Protein AF-A0A9D9Q5Z0-F1 (afdb_monomer_lite)

Radius of gyration: 42.79 Å; chains: 1; bounding box: 91×35×116 Å

Sequence (220 aa):
MNIRHNIKYISLFISLFLMMSFVAPQTSSAVSESSIALSADSASVARKKLKEKEKEAAKKARKTERYEKKRAKKLEKEMKNREKKAEKARKEIAKYEAKMAALQPQRVYLFGGGINFLDSVAFVTDLQYLDSLYIEPDGELRESYAYSGQLKFYLESTYELHDETCAVYYEVKEKKAQKRFEKMKAKLRKRGYFIHPVLKESFQFTNASKKEEEGTFSGQ

pLDDT: mean 82.53, std 20.41, range [32.34, 98.38]

Secondary structure (DSSP, 8-state):
--GGGHHHHHHHHHHHHHTT------------HHHHHHHHHHHHHHHHHHHHHHHHHHHHHHHHHHHHHHHHHHHHHHHHHHHHHHHHHHHHHHHHHHHHHT---EEEEEEEEEE-TTSSEEEEE--EEEEEE-B-TTSPBTTHHHHHHHHHHHHHHHH---S-EEEEEEESSHHHHHHHHHHHHHHHHHTT-EEEEE-TTT-----GGGTTSS------

Foldseek 3Di:
DDPVVPVVVVVVVVVVVVVVPDDDDDDDDDDDPVVVVVVVVVVVVVVVVVVVVVVVVVVVVVVVVVVVVVVVVVVVVVVVVVVVVVVVVVVVVVVQVVQVVPWWKAKKWKKKWWDDPVDQAIEIEDTDIDTRWTQGPVRHTPPQVVQQVQVVVLCCVPVVDPDIDMGMDMDRDPVVSVVVSVVVVVVSVVVRHDYDYDYPVSDDGDDPVVPPPPPPDPDD

Structure (mmCIF, N/CA/C/O backbone):
data_AF-A0A9D9Q5Z0-F1
#
_entry.id   AF-A0A9D9Q5Z0-F1
#
loop_
_atom_site.group_PDB
_atom_site.id
_atom_site.type_symbol
_atom_site.label_atom_id
_atom_site.label_alt_id
_atom_site.label_comp_id
_atom_site.label_asym_id
_atom_site.label_entity_id
_atom_site.label_seq_id
_atom_site.pdbx_PDB_ins_code
_atom_site.Cartn_x
_atom_site.Cartn_y
_atom_site.Cartn_z
_atom_site.occupancy
_atom_site.B_iso_or_equiv
_atom_site.auth_seq_id
_atom_site.auth_comp_id
_atom_site.auth_asym_id
_atom_site.auth_atom_id
_atom_site.pdbx_PDB_model_num
ATOM 1 N N . MET A 1 1 ? 7.042 10.991 -43.965 1.00 42.22 1 MET A N 1
ATOM 2 C CA . MET A 1 1 ? 7.727 11.535 -45.163 1.00 42.22 1 MET A CA 1
ATOM 3 C C . MET A 1 1 ? 8.185 10.382 -46.045 1.00 42.22 1 MET A C 1
ATOM 5 O O . MET A 1 1 ? 8.766 9.429 -45.545 1.00 42.22 1 MET A O 1
ATOM 9 N N . ASN A 1 2 ? 7.799 10.429 -47.319 1.00 38.75 2 ASN A N 1
ATOM 10 C CA . ASN A 1 2 ? 7.685 9.301 -48.250 1.00 38.75 2 ASN A CA 1
ATOM 11 C C . ASN A 1 2 ? 9.037 8.796 -48.803 1.00 38.75 2 ASN A C 1
ATOM 13 O O . ASN A 1 2 ? 9.702 9.499 -49.557 1.00 38.75 2 ASN A O 1
ATOM 17 N N . ILE A 1 3 ? 9.385 7.532 -48.529 1.00 48.19 3 ILE A N 1
ATOM 18 C CA . ILE A 1 3 ? 10.597 6.837 -49.025 1.00 48.19 3 ILE A CA 1
ATOM 19 C C . ILE A 1 3 ? 10.559 6.616 -50.556 1.00 48.19 3 ILE A C 1
ATOM 21 O O . ILE A 1 3 ? 11.594 6.491 -51.206 1.00 48.19 3 ILE A O 1
ATOM 25 N N . ARG A 1 4 ? 9.369 6.660 -51.173 1.00 47.28 4 ARG A N 1
ATOM 26 C CA . ARG A 1 4 ? 9.172 6.437 -52.619 1.00 47.28 4 ARG A CA 1
ATOM 27 C C . ARG A 1 4 ? 9.706 7.554 -53.530 1.00 47.28 4 ARG A C 1
ATOM 29 O O . ARG A 1 4 ? 9.854 7.319 -54.725 1.00 47.28 4 ARG A O 1
ATOM 36 N N . HIS A 1 5 ? 10.012 8.742 -53.004 1.00 52.66 5 HIS A N 1
ATOM 37 C CA . HIS A 1 5 ? 10.508 9.859 -53.822 1.00 52.66 5 HIS A CA 1
ATOM 38 C C . HIS A 1 5 ? 12.018 9.784 -54.123 1.00 52.66 5 HIS A C 1
ATOM 40 O O . HIS A 1 5 ? 12.451 10.267 -55.164 1.00 52.66 5 HIS A O 1
ATOM 46 N N . ASN A 1 6 ? 12.819 9.121 -53.280 1.00 50.56 6 ASN A N 1
ATOM 47 C CA . ASN A 1 6 ? 14.283 9.117 -53.431 1.00 50.56 6 ASN A CA 1
ATOM 48 C C . ASN A 1 6 ? 14.808 8.150 -54.507 1.00 50.56 6 ASN A C 1
ATOM 50 O O . ASN A 1 6 ? 15.877 8.366 -55.068 1.00 50.56 6 ASN A O 1
ATOM 54 N N . ILE A 1 7 ? 14.049 7.104 -54.843 1.00 54.84 7 ILE A N 1
ATOM 55 C CA . ILE A 1 7 ? 14.488 6.087 -55.815 1.00 54.84 7 ILE A CA 1
ATOM 56 C C . ILE A 1 7 ? 14.381 6.614 -57.259 1.00 54.84 7 ILE A C 1
ATOM 58 O O . ILE A 1 7 ? 15.216 6.287 -58.101 1.00 54.84 7 ILE A O 1
ATOM 62 N N . LYS A 1 8 ? 13.420 7.507 -57.544 1.00 52.62 8 LYS A N 1
ATOM 63 C CA . LYS A 1 8 ? 13.265 8.115 -58.878 1.00 52.62 8 LYS A CA 1
ATOM 64 C C . LYS A 1 8 ? 14.408 9.079 -59.228 1.00 52.62 8 LYS A C 1
ATOM 66 O O . LYS A 1 8 ? 14.848 9.097 -60.372 1.00 52.62 8 LYS A O 1
ATOM 71 N N . TYR A 1 9 ? 14.938 9.816 -58.249 1.00 56.06 9 TYR A N 1
ATOM 72 C CA . TYR A 1 9 ? 16.040 10.761 -58.474 1.00 56.06 9 TYR A CA 1
ATOM 73 C C . TYR A 1 9 ? 17.375 10.070 -58.786 1.00 56.06 9 TYR A C 1
ATOM 75 O O . TYR A 1 9 ? 18.133 10.552 -59.623 1.00 56.06 9 TYR A O 1
ATOM 83 N N . ILE A 1 10 ? 17.643 8.908 -58.185 1.00 57.38 10 ILE A N 1
ATOM 84 C CA . ILE A 1 10 ? 18.884 8.153 -58.429 1.00 57.38 10 ILE A CA 1
ATOM 85 C C . ILE A 1 10 ? 18.866 7.494 -59.822 1.00 57.38 10 ILE A C 1
ATOM 87 O O . ILE A 1 10 ? 19.895 7.430 -60.491 1.00 57.38 10 ILE A O 1
ATOM 91 N N . SER A 1 11 ? 17.687 7.088 -60.309 1.00 53.09 11 SER A N 1
ATOM 92 C CA . SER A 1 11 ? 17.518 6.508 -61.650 1.00 53.09 11 SER A CA 1
ATOM 93 C C . SER A 1 11 ? 17.734 7.517 -62.786 1.00 53.09 11 SER A C 1
ATOM 95 O O . SER A 1 11 ? 18.282 7.149 -63.823 1.00 53.09 11 SER A O 1
ATOM 97 N N . LEU A 1 12 ? 17.327 8.781 -62.616 1.00 56.38 12 LEU A N 1
ATOM 98 C CA . LEU A 1 12 ? 17.518 9.818 -63.642 1.00 56.38 12 LEU A CA 1
ATOM 99 C C . LEU A 1 12 ? 18.987 10.247 -63.783 1.00 56.38 12 LEU A C 1
ATOM 101 O O . LEU A 1 12 ? 19.439 10.539 -64.888 1.00 56.38 12 LEU A O 1
ATOM 105 N N . PHE A 1 13 ? 19.755 10.224 -62.692 1.00 55.06 13 PHE A N 1
ATOM 106 C CA . PHE A 1 13 ? 21.163 10.628 -62.715 1.00 55.06 13 PHE A CA 1
ATOM 107 C C . PHE A 1 13 ? 22.076 9.630 -63.439 1.00 55.06 13 PHE A C 1
ATOM 109 O O . PHE A 1 13 ? 23.025 10.039 -64.103 1.00 55.06 13 PHE A O 1
ATOM 116 N N . ILE A 1 14 ? 21.769 8.332 -63.377 1.00 56.50 14 ILE A N 1
ATOM 117 C CA . ILE A 1 14 ? 22.539 7.304 -64.096 1.00 56.50 14 ILE A CA 1
ATOM 118 C C . ILE A 1 14 ? 22.233 7.350 -65.606 1.00 56.50 14 ILE A C 1
ATOM 120 O O . ILE A 1 14 ? 23.129 7.142 -66.422 1.00 56.50 14 ILE A O 1
ATOM 124 N N . SER A 1 15 ? 21.006 7.721 -65.993 1.00 53.47 15 SER A N 1
ATOM 125 C CA . SER A 1 15 ? 20.621 7.873 -67.404 1.00 53.47 15 SER A CA 1
ATOM 126 C C . SER A 1 15 ? 21.261 9.092 -68.078 1.00 53.47 15 SER A C 1
ATOM 128 O O . SER A 1 15 ? 21.585 9.027 -69.262 1.00 53.47 15 SER A O 1
ATOM 130 N N . LEU A 1 16 ? 21.457 10.200 -67.353 1.00 49.72 16 LEU A N 1
ATOM 131 C CA . LEU A 1 16 ? 22.059 11.412 -67.922 1.00 49.72 16 LEU A CA 1
ATOM 132 C C . LEU A 1 16 ? 23.576 11.265 -68.124 1.00 49.72 16 LEU A C 1
ATOM 134 O O . LEU A 1 16 ? 24.143 11.855 -69.040 1.00 49.72 16 LEU A O 1
ATOM 138 N N . PHE A 1 17 ? 24.228 10.426 -67.315 1.00 49.75 17 PHE A N 1
ATOM 139 C CA . PHE A 1 17 ? 25.659 10.152 -67.437 1.00 49.75 17 PHE A CA 1
ATOM 140 C C . PHE A 1 17 ? 25.994 9.241 -68.633 1.00 49.75 17 PHE A C 1
ATOM 142 O O . PHE A 1 17 ? 27.088 9.336 -69.181 1.00 49.75 17 PHE A O 1
ATOM 149 N N . LEU A 1 18 ? 25.046 8.414 -69.097 1.00 51.19 18 LEU A N 1
ATOM 150 C CA . LEU A 1 18 ? 25.251 7.550 -70.268 1.00 51.19 18 LEU A CA 1
ATOM 151 C C . LEU A 1 18 ? 25.045 8.261 -71.620 1.00 51.19 18 LEU A C 1
ATOM 153 O O . LEU A 1 18 ? 25.583 7.810 -72.625 1.00 51.19 18 LEU A O 1
ATOM 157 N N . MET A 1 19 ? 24.312 9.379 -71.661 1.00 50.97 19 MET A N 1
ATOM 158 C CA . MET A 1 19 ? 24.044 10.125 -72.906 1.00 50.97 19 MET A CA 1
ATOM 159 C C . MET A 1 19 ? 25.152 11.122 -73.294 1.00 50.97 19 MET A C 1
ATOM 161 O O . MET A 1 19 ? 25.103 11.712 -74.367 1.00 50.97 19 MET A O 1
ATOM 165 N N . MET A 1 20 ? 26.175 11.303 -72.454 1.00 50.41 20 MET A N 1
ATOM 166 C CA . MET A 1 20 ? 27.282 12.249 -72.683 1.00 50.41 20 MET A CA 1
ATOM 167 C C . MET A 1 20 ? 28.548 11.589 -73.261 1.00 50.41 20 MET A C 1
ATOM 169 O O . MET A 1 20 ? 29.625 12.175 -73.235 1.00 50.41 20 MET A O 1
ATOM 173 N N . SER A 1 21 ? 28.455 10.361 -73.782 1.00 47.62 21 SER A N 1
ATOM 174 C CA . SER A 1 21 ? 29.598 9.624 -74.347 1.00 47.62 21 SER A CA 1
ATOM 175 C C . SER A 1 21 ? 29.304 9.085 -75.745 1.00 47.62 21 SER A C 1
ATOM 177 O O . SER A 1 21 ? 29.326 7.879 -75.955 1.00 47.62 21 SER A O 1
ATOM 179 N N . PHE A 1 22 ? 29.041 9.962 -76.716 1.00 44.81 22 PHE A N 1
ATOM 180 C CA . PHE A 1 22 ? 29.230 9.613 -78.129 1.00 44.81 22 PHE A CA 1
ATOM 181 C C . PHE A 1 22 ? 29.406 10.868 -78.994 1.00 44.81 22 PHE A C 1
ATOM 183 O O . PHE A 1 22 ? 28.488 11.325 -79.663 1.00 44.81 22 PHE A O 1
ATOM 190 N N . VAL A 1 23 ? 30.608 11.442 -78.974 1.00 45.31 23 VAL A N 1
ATOM 191 C CA . VAL A 1 23 ? 31.084 12.310 -80.057 1.00 45.31 23 VAL A CA 1
ATOM 192 C C . VAL A 1 23 ? 32.494 11.844 -80.396 1.00 45.31 23 VAL A C 1
ATOM 194 O O . VAL A 1 23 ? 33.431 12.040 -79.625 1.00 45.31 23 VAL A O 1
ATOM 197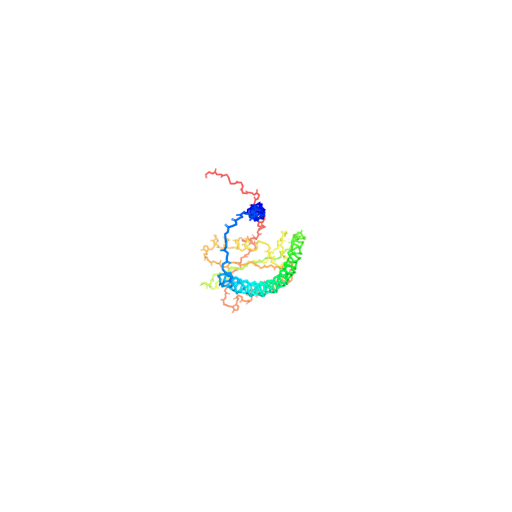 N N . ALA A 1 24 ? 32.611 11.159 -81.530 1.00 42.72 24 ALA A N 1
ATOM 198 C CA . ALA A 1 24 ? 33.870 10.818 -82.179 1.00 42.72 24 ALA A CA 1
ATOM 199 C C . ALA A 1 24 ? 34.089 11.764 -83.386 1.00 42.72 24 ALA A C 1
ATOM 201 O O . ALA A 1 24 ? 33.141 12.413 -83.831 1.00 42.72 24 ALA A O 1
ATOM 202 N N . PRO A 1 25 ? 35.334 11.898 -83.870 1.00 51.91 25 PRO A N 1
ATOM 203 C CA . PRO A 1 25 ? 35.924 13.177 -84.264 1.00 51.91 25 PRO A CA 1
ATOM 204 C C . PRO A 1 25 ? 35.905 13.422 -85.777 1.00 51.91 25 PRO A C 1
ATOM 206 O O . PRO A 1 25 ? 35.858 12.472 -86.553 1.00 51.91 25 PRO A O 1
ATOM 209 N N . GLN A 1 26 ? 36.058 14.686 -86.195 1.00 34.16 26 GLN A N 1
ATOM 210 C CA . GLN A 1 26 ? 36.467 15.017 -87.562 1.00 34.16 26 GLN A CA 1
ATOM 211 C C . GLN A 1 26 ? 37.559 16.100 -87.606 1.00 34.16 26 GLN A C 1
ATOM 213 O O . GLN A 1 26 ? 37.383 17.220 -87.139 1.00 34.16 26 GLN A O 1
ATOM 218 N N . THR A 1 27 ? 38.672 15.668 -88.205 1.00 39.12 27 THR A N 1
ATOM 219 C CA . THR A 1 27 ? 39.600 16.355 -89.120 1.00 39.12 27 THR A CA 1
ATOM 220 C C . THR A 1 27 ? 40.388 17.605 -88.703 1.00 39.12 27 THR A C 1
ATOM 222 O O . THR A 1 27 ? 39.853 18.696 -88.568 1.00 39.12 27 THR A O 1
ATOM 225 N N . SER A 1 28 ? 41.713 17.417 -88.792 1.00 41.88 28 SER A N 1
ATOM 226 C CA . SER A 1 28 ? 42.675 18.256 -89.527 1.00 41.88 28 SER A CA 1
ATOM 227 C C . SER A 1 28 ? 42.999 19.657 -88.997 1.00 41.88 28 SER A C 1
ATOM 229 O O . SER A 1 28 ? 42.359 20.629 -89.377 1.00 41.88 28 SER A O 1
ATOM 231 N N . SER A 1 29 ? 44.152 19.774 -88.332 1.00 38.38 29 SER A N 1
ATOM 232 C CA . SER A 1 29 ? 45.266 20.597 -88.839 1.00 38.38 29 SER A CA 1
ATOM 233 C C . SER A 1 29 ? 46.523 20.394 -87.989 1.00 38.38 29 SER A C 1
ATOM 235 O O . SER A 1 29 ? 46.443 20.370 -86.764 1.00 38.38 29 SER A O 1
ATOM 237 N N . ALA A 1 30 ? 47.652 20.237 -88.684 1.00 47.03 30 ALA A N 1
ATOM 238 C CA . ALA A 1 30 ? 49.047 20.240 -88.242 1.00 47.03 30 ALA A CA 1
ATOM 239 C C . ALA A 1 30 ? 49.309 20.575 -86.763 1.00 47.03 30 ALA A C 1
ATOM 241 O O . ALA A 1 30 ? 49.170 21.718 -86.329 1.00 47.03 30 ALA A O 1
ATOM 242 N N . VAL A 1 31 ? 49.785 19.575 -86.018 1.00 39.09 31 VAL A N 1
ATOM 243 C CA . VAL A 1 31 ? 50.302 19.768 -84.668 1.00 39.09 31 VAL A CA 1
ATOM 244 C C . VAL A 1 31 ? 51.823 19.745 -84.715 1.00 39.09 31 VAL A C 1
ATOM 246 O O . VAL A 1 31 ? 52.421 18.733 -85.070 1.00 39.09 31 VAL A O 1
ATOM 249 N N . SER A 1 32 ? 52.441 20.865 -84.343 1.00 51.69 32 SER A N 1
ATOM 250 C CA . SER A 1 32 ? 53.830 20.881 -83.899 1.00 51.69 32 SER A CA 1
ATOM 251 C C . SER A 1 32 ? 53.927 20.126 -82.568 1.00 51.69 32 SER A C 1
ATOM 253 O O . SER A 1 32 ? 53.185 20.379 -81.615 1.00 51.69 32 SER A O 1
ATOM 255 N N . GLU A 1 33 ? 54.840 19.162 -82.506 1.00 47.03 33 GLU A N 1
ATOM 256 C CA . GLU A 1 33 ? 54.950 18.154 -81.441 1.00 47.03 33 GLU A CA 1
ATOM 257 C C . GLU A 1 33 ? 55.226 18.726 -80.030 1.00 47.03 33 GLU A C 1
ATOM 259 O O . GLU A 1 33 ? 55.113 18.007 -79.039 1.00 47.03 33 GLU A O 1
ATOM 264 N N . SER A 1 34 ? 55.507 20.027 -79.888 1.00 51.44 34 SER A N 1
ATOM 265 C CA . SER A 1 34 ? 55.823 20.663 -78.600 1.00 51.44 34 SER A CA 1
ATOM 266 C C . SER A 1 34 ? 54.609 21.106 -77.766 1.00 51.44 34 SER A C 1
ATOM 268 O O . SER A 1 34 ? 54.750 21.298 -76.560 1.00 51.44 34 SER A O 1
ATOM 270 N N . SER A 1 35 ? 53.405 21.240 -78.345 1.00 45.22 35 SER A N 1
ATOM 271 C CA . SER A 1 35 ? 52.207 21.704 -77.604 1.00 45.22 35 SER A CA 1
ATOM 272 C C . SER A 1 35 ? 51.303 20.579 -77.069 1.00 45.22 35 SER A C 1
ATOM 274 O O . SER A 1 35 ? 50.584 20.777 -76.088 1.00 45.22 35 SER A O 1
ATOM 276 N N . ILE A 1 36 ? 51.372 19.365 -77.630 1.00 47.69 36 ILE A N 1
ATOM 277 C CA . ILE A 1 36 ? 50.641 18.194 -77.098 1.00 47.69 36 ILE A CA 1
ATOM 278 C C . ILE A 1 36 ? 51.285 17.693 -75.798 1.00 47.69 36 ILE A C 1
ATOM 280 O O . ILE A 1 36 ? 50.570 17.319 -74.866 1.00 47.69 36 ILE A O 1
ATOM 284 N N . ALA A 1 37 ? 52.616 17.756 -75.695 1.00 44.00 37 ALA A N 1
ATOM 285 C CA . ALA A 1 37 ? 53.354 17.298 -74.518 1.00 44.00 37 ALA A CA 1
ATOM 286 C C . ALA A 1 37 ? 52.949 18.049 -73.228 1.00 44.00 37 ALA A C 1
ATOM 288 O O . ALA A 1 37 ? 52.727 17.424 -72.193 1.00 44.00 37 ALA A O 1
ATOM 289 N N . LEU A 1 38 ? 52.715 19.368 -73.300 1.00 43.12 38 LEU A N 1
ATOM 290 C CA . LEU A 1 38 ? 52.348 20.193 -72.135 1.00 43.12 38 LEU A CA 1
ATOM 291 C C . LEU A 1 38 ? 50.923 19.919 -71.590 1.00 43.12 38 LEU A C 1
ATOM 293 O O . LEU A 1 38 ? 50.649 20.089 -70.396 1.00 43.12 38 LEU A O 1
ATOM 297 N N . SER A 1 39 ? 49.992 19.486 -72.450 1.00 51.66 39 SER A N 1
ATOM 298 C CA . SER A 1 39 ? 48.596 19.189 -72.070 1.00 51.66 39 SER A CA 1
ATOM 299 C C . SER A 1 39 ? 48.403 17.751 -71.569 1.00 51.66 39 SER A C 1
ATOM 301 O O . SER A 1 39 ? 47.594 17.501 -70.671 1.00 51.66 39 SER A O 1
ATOM 303 N N . ALA A 1 40 ? 49.195 16.806 -72.080 1.00 55.53 40 ALA A N 1
ATOM 304 C CA . ALA A 1 40 ? 49.216 15.429 -71.599 1.00 55.53 40 ALA A CA 1
ATOM 305 C C . ALA A 1 40 ? 49.803 15.329 -70.178 1.00 55.53 40 ALA A C 1
ATOM 307 O O . ALA A 1 40 ? 49.255 14.613 -69.332 1.00 55.53 40 ALA A O 1
ATOM 308 N N . ASP A 1 41 ? 50.849 16.107 -69.877 1.00 57.41 41 ASP A N 1
ATOM 309 C CA . ASP A 1 41 ? 51.473 16.142 -68.551 1.00 57.41 41 ASP A CA 1
ATOM 310 C C . ASP A 1 41 ? 50.551 16.741 -67.481 1.00 57.41 41 ASP A C 1
ATOM 312 O O . ASP A 1 41 ? 50.391 16.165 -66.400 1.00 57.41 41 ASP A O 1
ATOM 316 N N . SER A 1 42 ? 49.851 17.836 -67.791 1.00 62.75 42 SER A N 1
ATOM 317 C CA . SER A 1 42 ? 48.876 18.448 -66.876 1.00 62.75 42 SER A CA 1
ATOM 318 C C . SER A 1 42 ? 47.641 17.560 -66.646 1.00 62.75 42 SER A C 1
ATOM 320 O O . SER A 1 42 ? 47.169 17.437 -65.508 1.00 62.75 42 SER A O 1
ATOM 322 N N . ALA A 1 43 ? 47.167 16.850 -67.676 1.00 68.81 43 ALA A N 1
ATOM 323 C CA . ALA A 1 43 ? 46.100 15.857 -67.553 1.00 68.81 43 ALA A CA 1
ATOM 324 C C . ALA A 1 43 ? 46.525 14.622 -66.731 1.00 68.81 43 ALA A C 1
ATOM 326 O O . ALA A 1 43 ? 45.720 14.084 -65.960 1.00 68.81 43 ALA A O 1
ATOM 327 N N . SER A 1 44 ? 47.784 14.180 -66.836 1.00 70.88 44 SER A N 1
ATOM 328 C CA . SER A 1 44 ? 48.317 13.071 -66.028 1.00 70.88 44 SER A CA 1
ATOM 329 C C . SER A 1 44 ? 48.366 13.433 -64.536 1.00 70.88 44 SER A C 1
ATOM 331 O O . SER A 1 44 ? 47.925 12.655 -63.681 1.00 70.88 44 SER A O 1
ATOM 333 N N . VAL A 1 45 ? 48.795 14.661 -64.224 1.00 73.75 45 VAL A N 1
ATOM 334 C CA . VAL A 1 45 ? 48.844 15.205 -62.862 1.00 73.75 45 VAL A CA 1
ATOM 335 C C . VAL A 1 45 ? 47.435 15.354 -62.284 1.00 73.75 45 VAL A C 1
ATOM 337 O O . VAL A 1 45 ? 47.203 14.987 -61.128 1.00 73.75 45 VAL A O 1
ATOM 340 N N . ALA A 1 46 ? 46.464 15.819 -63.076 1.00 76.62 46 ALA A N 1
ATOM 341 C CA . ALA A 1 46 ? 45.065 15.916 -62.660 1.00 76.62 46 ALA A CA 1
ATOM 342 C C . ALA A 1 46 ? 44.450 14.537 -62.349 1.00 76.62 46 ALA A C 1
ATOM 344 O O . ALA A 1 46 ? 43.823 14.361 -61.301 1.00 76.62 46 ALA A O 1
ATOM 345 N N . ARG A 1 47 ? 44.700 13.526 -63.195 1.00 80.38 47 ARG A N 1
ATOM 346 C CA . ARG A 1 47 ? 44.259 12.136 -62.965 1.00 80.38 47 ARG A CA 1
ATOM 347 C C . ARG A 1 47 ? 44.892 11.529 -61.711 1.00 80.38 47 ARG A C 1
ATOM 349 O O . ARG A 1 47 ? 44.216 10.813 -60.973 1.00 80.38 47 ARG A O 1
ATOM 356 N N . LYS A 1 48 ? 46.167 11.822 -61.433 1.00 83.31 48 LYS A N 1
ATOM 357 C CA . LYS A 1 48 ? 46.857 11.365 -60.215 1.00 83.31 48 LYS A CA 1
ATOM 358 C C . LYS A 1 48 ? 46.245 11.985 -58.952 1.00 83.31 48 LYS A C 1
ATOM 360 O O . LYS A 1 48 ? 45.918 11.251 -58.021 1.00 83.31 48 LYS A O 1
ATOM 365 N N . LYS A 1 49 ? 45.998 13.300 -58.961 1.00 84.44 49 LYS A N 1
ATOM 366 C CA . LYS A 1 49 ? 45.330 14.022 -57.861 1.00 84.44 49 LYS A CA 1
ATOM 367 C C . LYS A 1 49 ? 43.895 13.536 -57.625 1.00 84.44 49 LYS A C 1
ATOM 369 O O . LYS A 1 49 ? 43.470 13.435 -56.476 1.00 84.44 49 LYS A O 1
ATOM 374 N N . LEU A 1 50 ? 43.153 13.205 -58.685 1.00 82.62 50 LEU A N 1
ATOM 375 C CA . LEU A 1 50 ? 41.806 12.636 -58.571 1.00 82.62 50 LEU A CA 1
ATOM 376 C C . LEU A 1 50 ? 41.838 11.256 -57.900 1.00 82.62 50 LEU A C 1
ATOM 378 O O . LEU A 1 50 ? 41.128 11.040 -56.923 1.00 82.62 50 LEU A O 1
ATOM 382 N N . LYS A 1 51 ? 42.741 10.368 -58.337 1.00 85.88 51 LYS A N 1
ATOM 383 C CA . LYS A 1 51 ? 42.935 9.045 -57.717 1.00 85.88 51 LYS A CA 1
ATOM 384 C C . LYS A 1 51 ? 43.346 9.137 -56.244 1.00 85.88 51 LYS A C 1
ATOM 386 O O . LYS A 1 51 ? 42.965 8.285 -55.444 1.00 85.88 51 LYS A O 1
ATOM 391 N N . GLU A 1 52 ? 44.134 10.139 -55.860 1.00 89.12 52 GLU A N 1
ATOM 392 C CA . GLU A 1 52 ? 44.486 10.383 -54.454 1.00 89.12 52 GLU A CA 1
ATOM 393 C C . GLU A 1 52 ? 43.284 10.858 -53.629 1.00 89.12 52 GLU A C 1
ATOM 395 O O . GLU A 1 52 ? 43.036 10.302 -52.556 1.00 89.12 52 GLU A O 1
ATOM 400 N N . LYS A 1 53 ? 42.484 11.796 -54.153 1.00 89.50 53 LYS A N 1
ATOM 401 C CA . LYS A 1 53 ? 41.233 12.245 -53.518 1.00 89.50 53 LYS A CA 1
ATOM 402 C C . LYS A 1 53 ? 40.217 11.113 -53.367 1.00 89.50 53 LYS A C 1
ATOM 404 O O . LYS A 1 53 ? 39.608 10.986 -52.310 1.00 89.50 53 LYS A O 1
ATOM 409 N N . GLU A 1 54 ? 40.066 10.257 -54.375 1.00 90.94 54 GLU A N 1
ATOM 410 C CA . GLU A 1 54 ? 39.202 9.071 -54.318 1.00 90.94 54 GLU A CA 1
ATOM 411 C C . GLU A 1 54 ? 39.678 8.072 -53.257 1.00 90.94 54 GLU A C 1
ATOM 413 O O . GLU A 1 54 ? 38.876 7.569 -52.469 1.00 90.94 54 GLU A O 1
ATOM 418 N N . LYS A 1 55 ? 40.992 7.822 -53.166 1.00 91.12 55 LYS A N 1
ATOM 419 C CA . LYS A 1 55 ? 41.573 6.982 -52.105 1.00 91.12 55 LYS A CA 1
ATOM 420 C C . LYS A 1 55 ? 41.343 7.578 -50.717 1.00 91.12 55 LYS A C 1
ATOM 422 O O . LYS A 1 55 ? 41.077 6.835 -49.771 1.00 91.12 55 LYS A O 1
ATOM 427 N N . GLU A 1 56 ? 41.447 8.895 -50.569 1.00 91.69 56 GLU A N 1
ATOM 428 C CA . GLU A 1 56 ? 41.181 9.583 -49.305 1.00 91.69 56 GLU A CA 1
ATOM 429 C C . GLU A 1 56 ? 39.691 9.536 -48.931 1.00 91.69 56 GLU A C 1
ATOM 431 O O . GLU A 1 56 ? 39.349 9.211 -47.790 1.00 91.69 56 GLU A O 1
ATOM 436 N N . ALA A 1 57 ? 38.800 9.767 -49.898 1.00 90.69 57 ALA A N 1
ATOM 437 C CA . ALA A 1 57 ? 37.356 9.638 -49.737 1.00 90.69 57 ALA A CA 1
ATOM 438 C C . ALA A 1 57 ? 36.961 8.203 -49.351 1.00 90.69 57 ALA A C 1
ATOM 440 O O . ALA A 1 57 ? 36.206 8.009 -48.399 1.00 90.69 57 ALA A O 1
ATOM 441 N N . ALA A 1 58 ? 37.548 7.189 -49.993 1.00 91.81 58 ALA A N 1
ATOM 442 C CA . ALA A 1 58 ? 37.329 5.784 -49.658 1.00 91.81 58 ALA A CA 1
ATOM 443 C C . ALA A 1 58 ? 37.817 5.435 -48.239 1.00 91.81 58 ALA A C 1
ATOM 445 O O . ALA A 1 58 ? 37.146 4.699 -47.511 1.00 91.81 58 ALA A O 1
ATOM 446 N N . LYS A 1 59 ? 38.959 5.982 -47.796 1.00 91.88 59 LYS A N 1
ATOM 447 C CA . LYS A 1 59 ? 39.444 5.817 -46.411 1.00 91.88 59 LYS A CA 1
ATOM 448 C C . LYS A 1 59 ? 38.496 6.462 -45.397 1.00 91.88 59 LYS A C 1
ATOM 450 O O . LYS A 1 59 ? 38.205 5.849 -44.368 1.00 91.88 59 LYS A O 1
ATOM 455 N N . LYS A 1 60 ? 38.002 7.672 -45.686 1.00 92.62 60 LYS A N 1
ATOM 456 C CA . LYS A 1 60 ? 37.013 8.377 -44.855 1.00 92.62 60 LYS A CA 1
ATOM 457 C C . LYS A 1 60 ? 35.706 7.583 -44.770 1.00 92.62 60 LYS A C 1
ATOM 459 O O . LYS A 1 60 ? 35.270 7.294 -43.661 1.00 92.62 60 LYS A O 1
ATOM 464 N N . ALA A 1 61 ? 35.168 7.119 -45.899 1.00 90.62 61 ALA A N 1
ATOM 465 C CA . ALA A 1 61 ? 33.961 6.292 -45.955 1.00 90.62 61 ALA A CA 1
ATOM 466 C C . ALA A 1 61 ? 34.090 5.004 -45.120 1.00 90.62 61 ALA A C 1
ATOM 468 O O . ALA A 1 61 ? 33.243 4.733 -44.271 1.00 90.62 61 ALA A O 1
ATOM 469 N N . ARG A 1 62 ? 35.205 4.267 -45.254 1.00 91.38 62 ARG A N 1
ATOM 470 C CA . ARG A 1 62 ? 35.484 3.063 -44.443 1.00 91.38 62 ARG A CA 1
ATOM 471 C C . ARG A 1 62 ? 35.535 3.354 -42.940 1.00 91.38 62 ARG A C 1
ATOM 473 O O . ARG A 1 62 ? 35.115 2.531 -42.125 1.00 91.38 62 ARG A O 1
ATOM 480 N N . LYS A 1 63 ? 36.071 4.514 -42.543 1.00 93.00 63 LYS A N 1
ATOM 481 C CA . LYS A 1 63 ? 36.115 4.933 -41.134 1.00 93.00 63 LYS A CA 1
ATOM 482 C C . LYS A 1 63 ? 34.709 5.232 -40.604 1.00 93.00 63 LYS A C 1
ATOM 484 O O . LYS A 1 63 ? 34.397 4.809 -39.489 1.00 93.00 63 LYS A O 1
ATOM 489 N N . THR A 1 64 ? 33.879 5.908 -41.396 1.00 93.12 64 THR A N 1
ATOM 490 C CA . THR A 1 64 ? 32.486 6.228 -41.054 1.00 93.12 64 THR A CA 1
ATOM 491 C C . THR A 1 64 ? 31.641 4.963 -40.917 1.00 93.12 64 THR A C 1
ATOM 493 O O . THR A 1 64 ? 31.035 4.756 -39.870 1.00 93.12 64 THR A O 1
ATOM 496 N N . GLU A 1 65 ? 31.709 4.043 -41.881 1.00 94.69 65 GLU A N 1
ATOM 497 C CA . GLU A 1 65 ? 30.991 2.761 -41.835 1.00 94.69 65 GLU A CA 1
ATOM 498 C C . GLU A 1 65 ? 31.370 1.942 -40.586 1.00 94.69 65 GLU A C 1
ATOM 500 O O . GLU A 1 65 ? 30.521 1.386 -39.883 1.00 94.69 65 GLU A O 1
ATOM 505 N N . ARG A 1 66 ? 32.663 1.919 -40.226 1.00 93.81 66 AR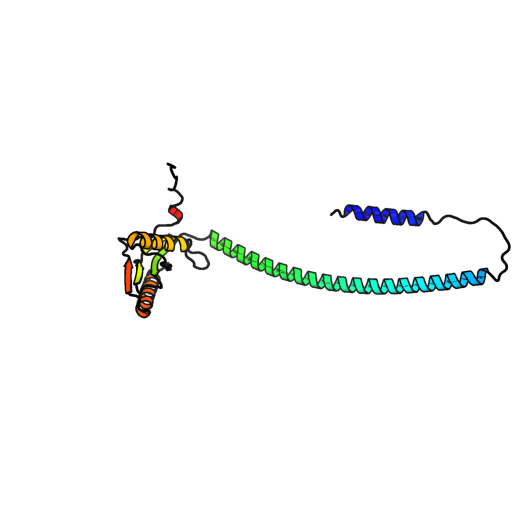G A N 1
ATOM 506 C CA . ARG A 1 66 ? 33.135 1.258 -38.999 1.00 93.81 66 ARG A CA 1
ATOM 507 C C . ARG A 1 66 ? 32.563 1.906 -37.735 1.00 93.81 66 ARG A C 1
ATOM 509 O O . ARG A 1 66 ? 32.266 1.188 -36.776 1.00 93.81 66 ARG A O 1
ATOM 516 N N . TYR A 1 67 ? 32.451 3.234 -37.701 1.00 92.44 67 TYR A N 1
ATOM 517 C CA . TYR A 1 67 ? 31.857 3.967 -36.580 1.00 92.44 67 TYR A CA 1
ATOM 518 C C . TYR A 1 67 ? 30.361 3.664 -36.455 1.00 92.44 67 TYR A C 1
ATOM 520 O O . TYR A 1 67 ? 29.893 3.307 -35.372 1.00 92.44 67 TYR A O 1
ATOM 528 N N . GLU A 1 68 ? 29.631 3.705 -37.565 1.00 95.69 68 GLU A N 1
ATOM 529 C CA . GLU A 1 68 ? 28.202 3.399 -37.612 1.00 95.69 68 GLU A CA 1
ATOM 530 C C . GLU A 1 68 ? 27.918 1.956 -37.200 1.00 95.69 68 GLU A C 1
ATOM 532 O O . GLU A 1 68 ? 27.065 1.720 -36.347 1.00 95.69 68 GLU A O 1
ATOM 537 N N . LYS A 1 69 ? 28.712 0.989 -37.672 1.00 96.75 69 LYS A N 1
ATOM 538 C CA . LYS A 1 69 ? 28.589 -0.418 -37.264 1.00 96.75 69 LYS A CA 1
ATOM 539 C C . LYS A 1 69 ? 28.818 -0.614 -35.764 1.00 96.75 69 LYS A C 1
ATOM 541 O O . LYS A 1 69 ? 28.134 -1.420 -35.133 1.00 96.75 69 LYS A O 1
ATOM 546 N N . LYS A 1 70 ? 29.765 0.115 -35.159 1.00 95.81 70 LYS A N 1
ATOM 547 C CA . LYS A 1 70 ? 29.973 0.098 -33.697 1.00 95.81 70 L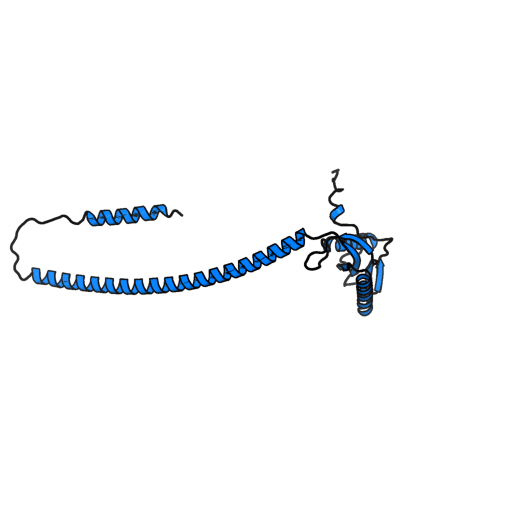YS A CA 1
ATOM 548 C C . LYS A 1 70 ? 28.783 0.710 -32.957 1.00 95.81 70 LYS A C 1
ATOM 550 O O . LYS A 1 70 ? 28.335 0.134 -31.966 1.00 95.81 70 LYS A O 1
ATOM 555 N N . ARG A 1 71 ? 28.265 1.843 -33.440 1.00 96.81 71 ARG A N 1
ATOM 556 C CA . ARG A 1 71 ? 27.097 2.523 -32.866 1.00 96.81 71 ARG A CA 1
ATOM 557 C C . ARG A 1 71 ? 25.847 1.644 -32.943 1.00 96.81 71 ARG A C 1
ATOM 559 O O . ARG A 1 71 ? 25.174 1.491 -31.930 1.00 96.81 71 ARG A O 1
ATOM 566 N N . ALA A 1 72 ? 25.599 1.001 -34.082 1.00 96.44 72 ALA A N 1
ATOM 567 C CA . ALA A 1 72 ? 24.489 0.072 -34.283 1.00 96.44 72 ALA A CA 1
ATOM 568 C C . ALA A 1 72 ? 24.567 -1.124 -33.322 1.00 96.44 72 ALA A C 1
ATOM 570 O O . ALA A 1 72 ? 23.595 -1.419 -32.638 1.00 96.44 72 ALA A O 1
ATOM 571 N N . LYS A 1 73 ? 25.747 -1.745 -33.169 1.00 97.00 73 LYS A N 1
ATOM 572 C CA . LYS A 1 73 ? 25.951 -2.834 -32.194 1.00 97.00 73 LYS A CA 1
ATOM 573 C C . LYS A 1 73 ? 25.706 -2.397 -30.749 1.00 97.00 73 LYS A C 1
ATOM 575 O O . LYS A 1 73 ? 25.214 -3.185 -29.946 1.00 97.00 73 LYS A O 1
ATOM 580 N N . LYS A 1 74 ? 26.094 -1.169 -30.391 1.00 96.94 74 LYS A N 1
ATOM 581 C CA . LYS A 1 74 ? 25.833 -0.618 -29.055 1.00 96.94 74 LYS A CA 1
ATOM 582 C C . LYS A 1 74 ? 24.331 -0.421 -28.846 1.00 96.94 74 LYS A C 1
ATOM 584 O O . LYS A 1 74 ? 23.801 -0.894 -27.847 1.00 96.94 74 LYS A O 1
ATOM 589 N N . LEU A 1 75 ? 23.662 0.194 -29.818 1.00 97.44 75 LEU A N 1
ATOM 590 C CA . LEU A 1 75 ? 22.224 0.436 -29.779 1.00 97.44 75 LEU A CA 1
ATOM 591 C C . LEU A 1 75 ? 21.428 -0.874 -29.707 1.00 97.44 75 LEU A C 1
ATOM 593 O O . LEU A 1 75 ? 20.515 -0.984 -28.903 1.00 97.44 75 LEU A O 1
ATOM 597 N N . GLU A 1 76 ? 21.809 -1.897 -30.473 1.00 96.75 76 GLU A N 1
ATOM 598 C CA . GLU A 1 76 ? 21.170 -3.217 -30.431 1.00 96.75 76 GLU A CA 1
ATOM 599 C C . GLU A 1 76 ? 21.264 -3.850 -29.034 1.00 96.75 76 GLU A C 1
ATOM 601 O O . GLU A 1 76 ? 20.281 -4.377 -28.514 1.00 96.75 76 GLU A O 1
ATOM 606 N N . LYS A 1 77 ? 22.432 -3.764 -28.386 1.00 97.50 77 LYS A N 1
ATOM 607 C CA . LYS A 1 77 ? 22.606 -4.244 -27.007 1.00 97.50 77 LYS A CA 1
ATOM 608 C C . LYS A 1 77 ? 21.739 -3.464 -26.020 1.00 97.50 77 LYS A C 1
ATOM 610 O O . LYS A 1 77 ? 21.133 -4.064 -25.136 1.00 97.50 77 LYS A O 1
ATOM 615 N N . GLU A 1 78 ? 21.670 -2.143 -26.167 1.00 97.62 78 GLU A N 1
ATOM 616 C CA . GLU A 1 78 ? 20.822 -1.290 -25.330 1.00 97.62 78 GLU A CA 1
ATOM 617 C C . GLU A 1 78 ? 19.337 -1.625 -25.506 1.00 97.62 78 GLU A C 1
ATOM 619 O O . GLU A 1 78 ? 18.627 -1.764 -24.510 1.00 97.62 78 GLU A O 1
ATOM 624 N N . MET A 1 79 ? 18.882 -1.829 -26.744 1.00 97.38 79 MET A N 1
ATOM 625 C CA . MET A 1 79 ? 17.508 -2.228 -27.047 1.00 97.38 79 MET A CA 1
ATOM 626 C C . MET A 1 79 ? 17.180 -3.600 -26.464 1.00 97.38 79 MET A C 1
ATOM 628 O O . MET A 1 79 ? 16.207 -3.707 -25.727 1.00 97.38 79 MET A O 1
ATOM 632 N N . LYS A 1 80 ? 18.041 -4.609 -26.650 1.00 97.75 80 LYS A N 1
ATOM 633 C CA . LYS A 1 80 ? 17.856 -5.938 -26.036 1.00 97.75 80 LYS A CA 1
ATOM 634 C C . LYS A 1 80 ? 17.772 -5.868 -24.511 1.00 97.75 80 LYS A C 1
ATOM 636 O O . LYS A 1 80 ? 16.981 -6.577 -23.894 1.00 97.75 80 LYS A O 1
ATOM 641 N N . ASN A 1 81 ? 18.571 -5.011 -23.876 1.00 98.00 81 ASN A N 1
ATOM 642 C CA . ASN A 1 81 ? 18.506 -4.821 -22.426 1.00 98.00 81 ASN A CA 1
ATOM 643 C C . ASN A 1 81 ? 17.201 -4.134 -21.994 1.00 98.00 81 ASN A C 1
ATOM 645 O O . ASN A 1 81 ? 16.609 -4.522 -20.985 1.00 98.00 81 ASN A O 1
ATOM 649 N N . ARG A 1 82 ? 16.733 -3.137 -22.755 1.00 97.69 82 ARG A N 1
ATOM 650 C CA . ARG A 1 82 ? 15.444 -2.470 -22.518 1.00 97.69 82 ARG A CA 1
ATOM 651 C C . ARG A 1 82 ? 14.272 -3.423 -22.709 1.00 97.69 82 ARG A C 1
ATOM 653 O O . ARG A 1 82 ? 13.393 -3.442 -21.858 1.00 97.69 82 ARG A O 1
ATOM 660 N N . GLU A 1 83 ? 14.290 -4.236 -23.759 1.00 97.38 83 GLU A N 1
ATOM 661 C CA . GLU A 1 83 ? 13.282 -5.262 -24.034 1.00 97.38 83 GLU A CA 1
ATOM 662 C C . GLU A 1 83 ? 13.203 -6.275 -22.895 1.00 97.38 83 GLU A C 1
ATOM 664 O O . GLU A 1 83 ? 12.124 -6.483 -22.353 1.00 97.38 83 GLU A O 1
ATOM 669 N N . LYS A 1 84 ? 14.341 -6.808 -22.429 1.00 97.81 84 LYS A N 1
ATOM 670 C CA . LYS A 1 84 ? 14.378 -7.704 -21.259 1.00 97.81 84 LYS A CA 1
ATOM 671 C C . LYS A 1 84 ? 13.802 -7.050 -20.001 1.00 97.81 84 LYS A C 1
ATOM 673 O O . LYS A 1 84 ? 13.073 -7.687 -19.242 1.00 97.81 84 LYS A O 1
ATOM 678 N N . LYS A 1 85 ? 14.115 -5.771 -19.763 1.00 97.81 85 LYS A N 1
ATOM 679 C CA . LYS A 1 85 ? 13.573 -5.019 -18.620 1.00 97.81 85 LYS A CA 1
ATOM 680 C C . LYS A 1 85 ? 12.063 -4.795 -18.761 1.00 97.81 85 LYS A C 1
ATOM 682 O O . LYS A 1 85 ? 11.338 -4.954 -17.782 1.00 97.81 85 LYS A O 1
ATOM 687 N N . ALA A 1 86 ? 11.598 -4.461 -19.962 1.00 97.94 86 ALA A N 1
ATOM 688 C CA . ALA A 1 86 ? 10.185 -4.269 -20.264 1.00 97.94 86 ALA A CA 1
ATOM 689 C C . ALA A 1 86 ? 9.399 -5.582 -20.145 1.00 97.94 86 ALA A C 1
ATOM 691 O O . ALA A 1 86 ? 8.325 -5.589 -19.559 1.00 97.94 86 ALA A O 1
ATOM 692 N N . GLU A 1 87 ? 9.942 -6.700 -20.626 1.00 98.12 87 GLU A N 1
ATOM 693 C CA . GLU A 1 87 ? 9.335 -8.026 -20.490 1.00 98.12 87 GLU A CA 1
ATOM 694 C C . GLU A 1 87 ? 9.186 -8.423 -19.018 1.00 98.12 87 GLU A C 1
ATOM 696 O O . GLU A 1 87 ? 8.121 -8.877 -18.601 1.00 98.12 87 GLU A O 1
ATOM 701 N N . LYS A 1 88 ? 10.222 -8.186 -18.203 1.00 98.12 88 LYS A N 1
ATOM 702 C CA . LYS A 1 88 ? 10.147 -8.410 -16.756 1.00 98.12 88 LYS A CA 1
ATOM 703 C C . LYS A 1 88 ? 9.051 -7.558 -16.109 1.00 98.12 88 LYS A C 1
ATOM 705 O O . LYS A 1 88 ? 8.277 -8.080 -15.316 1.00 98.12 88 LYS A O 1
ATOM 710 N N . ALA A 1 89 ? 8.960 -6.275 -16.465 1.00 97.75 89 ALA A N 1
ATOM 711 C CA . ALA A 1 89 ? 7.913 -5.391 -15.955 1.00 97.75 89 ALA A CA 1
ATOM 712 C C . ALA A 1 89 ? 6.509 -5.863 -16.369 1.00 97.75 89 ALA A C 1
ATOM 714 O O . ALA A 1 89 ? 5.621 -5.925 -15.529 1.00 97.75 89 ALA A O 1
ATOM 715 N N . ARG A 1 90 ? 6.323 -6.280 -17.629 1.00 97.19 90 ARG A N 1
ATOM 716 C CA . ARG A 1 90 ? 5.052 -6.839 -18.125 1.00 97.19 90 ARG A CA 1
ATOM 717 C C . ARG A 1 90 ? 4.631 -8.086 -17.354 1.00 97.19 90 ARG A C 1
ATOM 719 O O . ARG A 1 90 ? 3.462 -8.221 -17.023 1.00 97.19 90 ARG A O 1
ATOM 726 N N . LYS A 1 91 ? 5.576 -8.979 -17.047 1.00 98.06 91 LYS A N 1
ATOM 727 C CA . LYS A 1 91 ? 5.309 -10.186 -16.251 1.00 98.06 91 LYS A CA 1
ATOM 728 C C . LYS A 1 91 ? 4.857 -9.853 -14.828 1.00 98.06 91 LYS A C 1
ATOM 730 O O . LYS A 1 91 ? 3.925 -10.479 -14.338 1.00 98.06 91 LYS A O 1
ATOM 735 N N . GLU A 1 92 ? 5.482 -8.872 -14.178 1.00 96.56 92 GLU A N 1
ATOM 736 C CA . GLU A 1 92 ? 5.050 -8.420 -12.847 1.00 96.56 92 GLU A CA 1
ATOM 737 C C . GLU A 1 92 ? 3.674 -7.738 -12.888 1.00 96.56 92 GLU A C 1
ATOM 739 O O . GLU A 1 92 ? 2.841 -8.028 -12.034 1.00 96.56 92 GLU A O 1
ATOM 744 N N . ILE A 1 93 ? 3.402 -6.911 -13.905 1.00 96.44 93 ILE A N 1
ATOM 745 C CA . ILE A 1 93 ? 2.082 -6.290 -14.109 1.00 96.44 93 ILE A CA 1
ATOM 746 C C . ILE A 1 93 ? 1.009 -7.368 -14.291 1.00 96.44 93 ILE A C 1
ATOM 748 O O . ILE A 1 93 ? 0.057 -7.400 -13.522 1.00 96.44 93 ILE A O 1
ATOM 752 N N . ALA A 1 94 ? 1.204 -8.317 -15.211 1.00 97.12 94 ALA A N 1
ATOM 753 C CA . ALA A 1 94 ? 0.245 -9.397 -15.454 1.00 97.12 94 ALA A CA 1
ATOM 754 C C . ALA A 1 94 ? 0.010 -10.266 -14.204 1.00 97.12 94 ALA A C 1
ATOM 756 O O . ALA A 1 94 ? -1.107 -10.691 -13.918 1.00 97.12 94 ALA A O 1
ATOM 757 N N . LYS A 1 95 ? 1.063 -10.516 -13.415 1.00 96.25 95 LYS A N 1
ATOM 758 C CA . LYS A 1 95 ? 0.954 -11.218 -12.130 1.00 96.25 95 LYS A CA 1
ATOM 759 C C . LYS A 1 95 ? 0.119 -10.429 -11.120 1.00 96.25 95 LYS A C 1
ATOM 761 O O . LYS A 1 95 ? -0.634 -11.034 -10.360 1.00 96.25 95 LYS A O 1
ATOM 766 N N . TYR A 1 96 ? 0.270 -9.108 -11.076 1.00 95.25 96 TYR A N 1
ATOM 767 C CA . TYR A 1 96 ? -0.517 -8.240 -10.205 1.00 95.25 96 TYR A CA 1
ATOM 768 C C . TYR A 1 96 ? -1.980 -8.164 -10.656 1.00 95.25 96 TYR A C 1
ATOM 770 O O . TYR A 1 96 ? -2.869 -8.339 -9.831 1.00 95.25 96 TYR A O 1
ATOM 778 N N . GLU A 1 97 ? -2.234 -8.021 -11.958 1.00 94.94 97 GLU A N 1
ATOM 779 C CA . GLU A 1 97 ? -3.576 -8.060 -12.557 1.00 94.94 97 GLU A CA 1
ATOM 780 C C . GLU A 1 97 ? -4.293 -9.382 -12.258 1.00 94.94 97 GLU A C 1
ATOM 782 O O . GLU A 1 97 ? -5.452 -9.381 -11.852 1.00 94.94 97 GLU A O 1
ATOM 787 N N . ALA A 1 98 ? -3.594 -10.516 -12.361 1.00 95.75 98 ALA A N 1
ATOM 788 C CA . ALA A 1 98 ? -4.154 -11.815 -11.998 1.00 95.75 98 ALA A CA 1
ATOM 789 C C . ALA A 1 98 ? -4.505 -11.905 -10.503 1.00 95.75 98 ALA A C 1
ATOM 791 O O . ALA A 1 98 ? -5.550 -12.446 -10.146 1.00 95.75 98 ALA A O 1
ATOM 792 N N . LYS A 1 99 ? -3.657 -11.356 -9.617 1.00 95.50 99 LYS A N 1
ATOM 793 C CA . LYS A 1 99 ? -3.966 -11.278 -8.179 1.00 95.50 99 LYS A CA 1
ATOM 794 C C . LYS A 1 99 ? -5.176 -10.390 -7.908 1.00 95.50 99 LYS A C 1
ATOM 796 O O . LYS A 1 99 ? -6.002 -10.769 -7.090 1.00 95.50 99 LYS A O 1
ATOM 801 N N . MET A 1 100 ? -5.277 -9.256 -8.601 1.00 92.94 100 MET A N 1
ATOM 802 C CA . MET A 1 100 ? -6.409 -8.332 -8.517 1.00 92.94 100 MET A CA 1
ATOM 803 C C . MET A 1 100 ? -7.719 -8.982 -8.952 1.00 92.94 100 MET A C 1
ATOM 805 O O . MET A 1 100 ? -8.713 -8.894 -8.239 1.00 92.94 100 MET A O 1
ATOM 809 N N . ALA A 1 101 ? -7.714 -9.678 -10.089 1.00 92.75 101 ALA A N 1
ATOM 810 C CA . ALA A 1 101 ? -8.888 -10.373 -10.610 1.00 92.75 101 ALA A CA 1
ATOM 811 C C . ALA A 1 101 ? -9.346 -11.534 -9.708 1.00 92.75 101 ALA A C 1
ATOM 813 O O . ALA A 1 101 ? -10.522 -11.884 -9.702 1.00 92.75 101 ALA A O 1
ATOM 814 N N . ALA A 1 102 ? -8.428 -12.124 -8.940 1.00 93.44 102 ALA A N 1
ATOM 815 C CA . ALA A 1 102 ? -8.718 -13.199 -7.995 1.00 93.44 102 ALA A CA 1
ATOM 816 C C . ALA A 1 102 ? -9.101 -12.705 -6.586 1.00 93.44 102 ALA A C 1
ATOM 818 O O . ALA A 1 102 ? -9.290 -13.532 -5.689 1.00 93.44 102 ALA A O 1
ATOM 819 N N . LEU A 1 103 ? -9.182 -11.388 -6.355 1.00 93.44 103 LEU A N 1
ATOM 820 C CA . LEU A 1 103 ? -9.558 -10.848 -5.051 1.00 93.44 103 LEU A CA 1
ATOM 821 C C . LEU A 1 103 ? -10.985 -11.245 -4.689 1.00 93.44 103 LEU A C 1
ATOM 823 O O . LEU A 1 103 ? -11.925 -11.035 -5.450 1.00 93.44 103 LEU A O 1
ATOM 827 N N . GLN A 1 104 ? -11.135 -11.774 -3.479 1.00 92.31 104 GLN A N 1
ATOM 828 C CA . GLN A 1 104 ? -12.433 -12.089 -2.906 1.00 92.31 104 GLN A CA 1
ATOM 829 C C . GLN A 1 104 ? -12.752 -11.131 -1.759 1.00 92.31 104 GLN A C 1
ATOM 831 O O . GLN A 1 104 ? -11.835 -10.744 -1.020 1.00 92.31 104 GLN A O 1
ATOM 836 N N . PRO A 1 105 ? -14.036 -10.772 -1.586 1.00 93.25 105 PRO A N 1
ATOM 837 C CA . PRO A 1 105 ? -14.484 -10.036 -0.418 1.00 93.25 105 PRO A CA 1
ATOM 838 C C . PRO A 1 105 ? -14.133 -10.801 0.860 1.00 93.25 105 PRO A C 1
ATOM 840 O O . PRO A 1 105 ? -14.328 -12.012 0.960 1.00 93.25 105 PRO A O 1
ATOM 843 N N . GLN A 1 106 ? -13.622 -10.083 1.851 1.00 93.44 106 GLN A N 1
ATOM 844 C CA . GLN A 1 106 ? -13.245 -10.619 3.147 1.00 93.44 106 GLN A CA 1
ATOM 845 C C . GLN A 1 106 ? -13.989 -9.902 4.263 1.00 93.44 106 GLN A C 1
ATOM 847 O O . GLN A 1 106 ? -14.385 -8.740 4.157 1.00 93.44 106 GLN A O 1
ATOM 852 N N . ARG A 1 107 ? -14.119 -10.623 5.373 1.00 94.56 107 ARG A N 1
ATOM 853 C CA . ARG A 1 107 ? -14.565 -10.065 6.642 1.00 94.56 107 ARG A CA 1
ATOM 854 C C . ARG A 1 107 ? -13.381 -9.451 7.361 1.00 94.56 107 ARG A C 1
ATOM 856 O O . ARG A 1 107 ? -12.339 -10.094 7.510 1.00 94.56 107 ARG A O 1
ATOM 863 N N . VAL A 1 108 ? -13.539 -8.211 7.794 1.00 96.38 108 VAL A N 1
ATOM 864 C CA . VAL A 1 108 ? -12.444 -7.400 8.313 1.00 96.38 108 VAL A CA 1
ATOM 865 C C . VAL A 1 108 ? -12.901 -6.673 9.568 1.00 96.38 108 VAL A C 1
ATOM 867 O O . VAL A 1 108 ? -14.004 -6.134 9.641 1.00 96.38 108 VAL A O 1
ATOM 870 N N . TYR A 1 109 ? -12.023 -6.650 10.563 1.00 97.25 109 TYR A N 1
ATOM 871 C CA . TYR A 1 109 ? -12.183 -5.818 11.743 1.00 97.25 109 TYR A CA 1
ATOM 872 C C . TYR A 1 109 ? -11.568 -4.454 11.455 1.00 97.25 109 TYR A C 1
ATOM 874 O O . TYR A 1 109 ? -10.397 -4.392 11.081 1.00 97.25 109 TYR A O 1
ATOM 882 N N . LEU A 1 110 ? -12.340 -3.388 11.632 1.00 96.69 110 LEU A N 1
ATOM 883 C CA . LEU A 1 110 ? -12.004 -2.014 11.273 1.00 96.69 110 LEU A CA 1
ATOM 884 C C . LEU A 1 110 ? -12.204 -1.101 12.486 1.00 96.69 110 LEU A C 1
ATOM 886 O O . LEU A 1 110 ? -13.176 -1.237 13.223 1.00 96.69 110 LEU A O 1
ATOM 890 N N . PHE A 1 111 ? -11.300 -0.154 12.687 1.00 98.00 111 PHE A N 1
ATOM 891 C CA . PHE A 1 111 ? -11.486 0.956 13.617 1.00 98.00 111 PHE A CA 1
ATOM 892 C C . PHE A 1 111 ? -10.822 2.207 13.053 1.00 98.00 111 PHE A C 1
ATOM 894 O O . PHE A 1 111 ? -9.855 2.121 12.292 1.00 98.00 111 PHE A O 1
ATOM 901 N N . GLY A 1 112 ? -11.326 3.371 13.433 1.00 97.31 112 GLY A N 1
ATOM 902 C CA . GLY A 1 112 ? -10.790 4.658 13.030 1.00 97.31 112 GLY A CA 1
ATOM 903 C C . GLY A 1 112 ? -10.169 5.426 14.189 1.00 97.31 112 GLY A C 1
ATOM 904 O O . GLY A 1 112 ? -10.482 5.197 15.359 1.00 97.31 112 GLY A O 1
ATOM 905 N N . GLY A 1 113 ? -9.270 6.339 13.842 1.00 96.62 113 GLY A N 1
ATOM 906 C CA . GLY A 1 113 ? -8.729 7.343 14.743 1.00 96.62 113 GLY A CA 1
ATOM 907 C C . GLY A 1 113 ? -8.709 8.705 14.060 1.00 96.62 113 GLY A C 1
ATOM 908 O O . GLY A 1 113 ? -8.212 8.806 12.938 1.00 96.62 113 GLY A O 1
ATOM 909 N N . GLY A 1 114 ? -9.231 9.724 14.735 1.00 95.50 114 GLY A N 1
ATOM 910 C CA . GLY A 1 114 ? -9.172 11.127 14.335 1.00 95.50 114 GLY A CA 1
ATOM 911 C C . GLY A 1 114 ? -8.398 11.929 15.372 1.00 95.50 114 GLY A C 1
ATOM 912 O O . GLY A 1 114 ? -8.648 11.797 16.570 1.00 95.50 114 GLY A O 1
ATOM 913 N N . ILE A 1 115 ? -7.429 12.723 14.926 1.00 94.19 115 ILE A N 1
ATOM 914 C CA . ILE A 1 115 ? -6.704 13.654 15.797 1.00 94.19 115 ILE A CA 1
ATOM 915 C C . ILE A 1 115 ? -6.683 15.039 15.166 1.00 94.19 115 ILE A C 1
ATOM 917 O O . ILE A 1 115 ? -6.486 15.168 13.956 1.00 94.19 115 ILE A O 1
ATOM 921 N N . ASN A 1 116 ? -6.806 16.065 15.999 1.00 89.81 116 ASN A N 1
ATOM 922 C CA . ASN A 1 116 ? -6.384 17.411 15.647 1.00 89.81 116 ASN A CA 1
ATOM 923 C C . ASN A 1 116 ? -4.978 17.628 16.230 1.00 89.81 116 ASN A C 1
ATOM 925 O O . ASN A 1 116 ? -4.719 17.274 17.376 1.00 89.81 116 ASN A O 1
ATOM 929 N N . PHE A 1 117 ? -4.037 18.157 15.446 1.00 84.75 117 PHE A N 1
ATOM 930 C CA . PHE A 1 117 ? -2.673 18.408 15.932 1.00 84.75 117 PHE A CA 1
ATOM 931 C C . PHE A 1 117 ? -2.584 19.595 16.894 1.00 84.75 117 PHE A C 1
ATOM 933 O O . PHE A 1 117 ? -1.590 19.716 17.609 1.00 84.75 117 PHE A O 1
ATOM 940 N N . LEU A 1 118 ? -3.597 20.461 16.894 1.00 87.94 118 LEU A N 1
ATOM 941 C CA . LEU A 1 118 ? -3.682 21.629 17.766 1.00 87.94 118 LEU A CA 1
ATOM 942 C C . LEU A 1 118 ? -4.299 21.307 19.127 1.00 87.94 118 LEU A C 1
ATOM 944 O O . LEU A 1 118 ? -4.133 22.085 20.063 1.00 87.94 118 LEU A O 1
ATOM 948 N N . ASP A 1 119 ? -4.981 20.168 19.240 1.00 85.94 119 ASP A N 1
ATOM 949 C CA . ASP A 1 119 ? -5.645 19.739 20.463 1.00 85.94 119 ASP A CA 1
ATOM 950 C C . ASP A 1 119 ? -5.015 18.451 21.014 1.00 85.94 119 ASP A C 1
ATOM 952 O O . ASP A 1 119 ? -4.337 17.681 20.331 1.00 85.94 119 ASP A O 1
ATOM 956 N N . SER A 1 120 ? -5.235 18.218 22.299 1.00 91.38 120 SER A N 1
ATOM 957 C CA . SER A 1 120 ? -4.805 17.034 23.033 1.00 91.38 120 SER A CA 1
ATOM 958 C C . SER A 1 120 ? -5.834 15.901 23.002 1.00 91.38 120 SER A C 1
ATOM 960 O O . SER A 1 120 ? -5.646 14.897 23.685 1.00 91.38 120 SER A O 1
ATOM 962 N N . VAL A 1 121 ? -6.902 16.006 22.207 1.00 93.88 121 VAL A N 1
ATOM 963 C CA . VAL A 1 121 ? -7.949 14.980 22.110 1.00 93.88 121 VAL A CA 1
ATOM 964 C C . VAL A 1 121 ? -7.748 14.099 20.876 1.00 93.88 121 VAL A C 1
ATOM 966 O O . VAL A 1 121 ? -7.486 14.568 19.770 1.00 93.88 121 VAL A O 1
ATOM 969 N N . ALA A 1 122 ? -7.870 12.788 21.073 1.00 95.69 122 ALA A N 1
ATOM 970 C CA . ALA A 1 122 ? -7.891 11.795 20.011 1.00 95.69 122 ALA A CA 1
ATOM 971 C C . ALA A 1 122 ? -9.216 11.031 20.032 1.00 95.69 122 ALA A C 1
ATOM 973 O O . ALA A 1 122 ? -9.510 10.309 20.987 1.00 95.69 122 ALA A O 1
ATOM 974 N N . PHE A 1 123 ? -9.981 11.145 18.954 1.00 96.50 123 PHE A N 1
ATOM 975 C CA . PHE A 1 123 ? -11.212 10.399 18.740 1.00 96.50 123 PHE A CA 1
ATOM 976 C C . PHE A 1 123 ? -10.868 9.004 18.244 1.00 96.50 123 PHE A C 1
ATOM 978 O O . PHE A 1 123 ? -10.145 8.845 17.262 1.00 96.50 123 PHE A O 1
ATOM 985 N N . VAL A 1 124 ? -11.358 7.975 18.926 1.00 97.75 124 VAL A N 1
ATOM 986 C CA . VAL A 1 124 ? -11.095 6.580 18.560 1.00 97.75 124 VAL A CA 1
ATOM 987 C C . VAL A 1 124 ? -12.410 5.833 18.519 1.00 97.75 124 VAL A C 1
ATOM 989 O O . VAL A 1 124 ? -13.101 5.765 19.532 1.00 97.75 124 VAL A O 1
ATOM 992 N N . THR A 1 125 ? -12.742 5.253 17.368 1.00 98.25 125 THR A N 1
ATOM 993 C CA . THR A 1 125 ? -13.952 4.437 17.248 1.00 98.25 125 THR A CA 1
ATOM 994 C C . THR A 1 125 ? -13.784 3.107 17.961 1.00 98.25 125 THR A C 1
ATOM 996 O O . THR A 1 125 ? -12.667 2.601 18.102 1.00 98.25 125 THR A O 1
ATOM 999 N N . ASP A 1 126 ? -14.897 2.477 18.311 1.00 97.38 126 ASP A N 1
ATOM 1000 C CA . ASP A 1 126 ? -14.883 1.063 18.664 1.00 97.38 126 ASP A CA 1
ATOM 1001 C C . ASP A 1 126 ? -14.352 0.184 17.524 1.00 97.38 126 ASP A C 1
ATOM 1003 O O . ASP A 1 126 ? -14.326 0.575 16.349 1.00 97.38 126 ASP A O 1
ATOM 1007 N N . LEU A 1 127 ? -13.922 -1.026 17.890 1.00 97.12 127 LEU A N 1
ATOM 1008 C CA . LEU A 1 127 ? -13.545 -2.058 16.936 1.00 97.12 127 LEU A CA 1
ATOM 1009 C C . LEU A 1 127 ? -14.807 -2.653 16.304 1.00 97.12 127 LEU A C 1
ATOM 1011 O O . LEU A 1 127 ? -15.590 -3.330 16.967 1.00 97.12 127 LEU A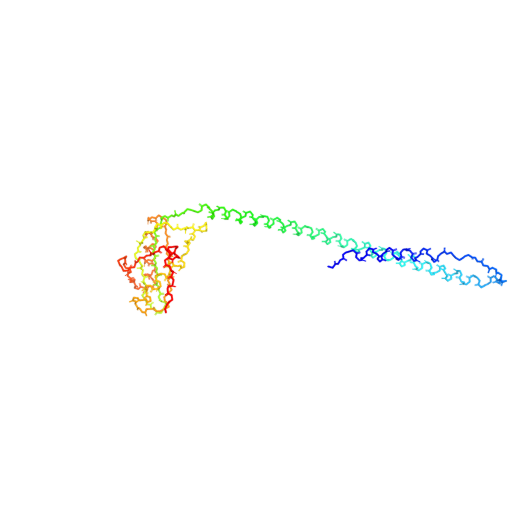 O 1
ATOM 1015 N N . GLN A 1 128 ? -14.992 -2.408 15.013 1.00 96.50 128 GLN A N 1
ATOM 1016 C CA . GLN A 1 128 ? -16.169 -2.818 14.256 1.00 96.50 128 GLN A CA 1
ATOM 1017 C C . GLN A 1 128 ? -15.847 -3.980 13.324 1.00 96.50 128 GLN A C 1
ATOM 1019 O O . GLN A 1 128 ? -14.703 -4.177 12.923 1.00 96.50 128 GLN A O 1
ATOM 1024 N N . TYR A 1 129 ? -16.869 -4.753 12.974 1.00 95.19 129 TYR A N 1
ATOM 1025 C CA . TYR A 1 129 ? -16.761 -5.891 12.070 1.00 95.19 129 TYR A CA 1
ATOM 1026 C C . TYR A 1 129 ? -17.559 -5.614 10.805 1.00 95.19 129 TYR A C 1
ATOM 1028 O O . TYR A 1 129 ? -18.772 -5.417 10.881 1.00 95.19 129 TYR A O 1
ATOM 1036 N N . LEU A 1 130 ? -16.878 -5.578 9.663 1.00 94.88 130 LEU A N 1
ATOM 1037 C CA . LEU A 1 130 ? -17.481 -5.323 8.362 1.00 94.88 130 LEU A CA 1
ATOM 1038 C C . LEU A 1 130 ? -17.255 -6.528 7.447 1.00 94.88 130 LEU A C 1
ATOM 1040 O O . LEU A 1 130 ? -16.162 -7.099 7.393 1.00 94.88 130 LEU A O 1
ATOM 1044 N N . ASP A 1 131 ? -18.306 -6.913 6.729 1.00 92.56 131 ASP A N 1
ATOM 1045 C CA . ASP A 1 131 ? -18.252 -7.948 5.697 1.00 92.56 131 ASP A CA 1
ATOM 1046 C C . ASP A 1 131 ? -18.096 -7.298 4.312 1.00 92.56 131 ASP A C 1
ATOM 1048 O O . ASP A 1 131 ? -18.457 -6.139 4.096 1.00 92.56 131 ASP A O 1
ATOM 1052 N N . SER A 1 132 ? -17.611 -8.080 3.354 1.00 91.88 132 SER A N 1
ATOM 1053 C CA . SER A 1 132 ? -17.530 -7.724 1.940 1.00 91.88 132 SER A CA 1
ATOM 1054 C C . SER A 1 132 ? -16.545 -6.606 1.602 1.00 91.88 132 SER A C 1
ATOM 1056 O O . SER A 1 132 ? -16.802 -5.787 0.723 1.00 91.88 132 SER A O 1
ATOM 1058 N N . LEU A 1 133 ? -15.394 -6.602 2.276 1.00 93.75 133 LEU A N 1
ATOM 1059 C CA . LEU A 1 133 ? -14.304 -5.659 2.035 1.00 93.75 133 LEU A CA 1
ATOM 1060 C C . LEU A 1 133 ? -13.205 -6.287 1.180 1.00 93.75 133 LEU A C 1
ATOM 1062 O O . LEU A 1 133 ? -12.851 -7.451 1.363 1.00 93.75 133 LEU A O 1
ATOM 1066 N N . TYR A 1 134 ? -12.618 -5.506 0.278 1.00 94.38 134 TYR A N 1
ATOM 1067 C CA . TYR A 1 134 ? -11.492 -5.951 -0.539 1.00 94.38 134 TYR A CA 1
ATOM 1068 C C . TYR A 1 134 ? -10.175 -5.474 0.071 1.00 94.38 134 TYR A C 1
ATOM 1070 O O . TYR A 1 134 ? -10.017 -4.299 0.398 1.00 94.38 134 TYR A O 1
ATOM 1078 N N . ILE A 1 135 ? -9.225 -6.395 0.219 1.00 94.38 135 ILE A N 1
ATOM 1079 C CA . ILE A 1 135 ? -7.846 -6.083 0.604 1.00 94.38 135 ILE A CA 1
ATOM 1080 C C . ILE A 1 135 ? -6.988 -6.290 -0.632 1.00 94.38 135 ILE A C 1
ATOM 1082 O O . ILE A 1 135 ? -6.954 -7.391 -1.177 1.00 94.38 135 ILE A O 1
ATOM 1086 N N . GLU A 1 136 ? -6.315 -5.236 -1.061 1.00 94.50 136 GLU A N 1
ATOM 1087 C CA . GLU A 1 136 ? -5.455 -5.239 -2.228 1.00 94.50 136 GLU A CA 1
ATOM 1088 C C . GLU A 1 136 ? -4.241 -6.175 -2.026 1.00 94.50 136 GLU A C 1
ATOM 1090 O O . GLU A 1 136 ? -3.875 -6.524 -0.899 1.00 94.50 136 GLU A O 1
ATOM 1095 N N . PRO A 1 137 ? -3.584 -6.643 -3.102 1.00 92.94 137 PRO A N 1
ATOM 1096 C CA . PRO A 1 137 ? -2.479 -7.596 -3.031 1.00 92.94 137 PRO A CA 1
ATOM 1097 C C . PRO A 1 137 ? -1.218 -7.063 -2.337 1.00 92.94 137 PRO A C 1
ATOM 1099 O O . PRO A 1 137 ? -0.357 -7.861 -1.956 1.00 92.94 137 PRO A O 1
ATOM 1102 N N . ASP A 1 138 ? -1.080 -5.744 -2.220 1.00 91.69 138 ASP A N 1
ATOM 1103 C CA . ASP A 1 138 ? -0.067 -5.059 -1.405 1.00 91.69 138 ASP A CA 1
ATOM 1104 C C . ASP A 1 138 ? -0.414 -5.057 0.097 1.00 91.69 138 ASP A C 1
ATOM 1106 O O . ASP A 1 138 ? 0.440 -4.778 0.940 1.00 91.69 138 ASP A O 1
ATOM 1110 N N . GLY A 1 139 ? -1.636 -5.469 0.431 1.00 92.25 139 GLY A N 1
ATOM 1111 C CA . GLY A 1 139 ? -2.168 -5.573 1.771 1.00 92.25 139 GLY A CA 1
ATOM 1112 C C . GLY A 1 139 ? -3.015 -4.383 2.188 1.00 92.25 139 GLY A C 1
ATOM 1113 O O . GLY A 1 139 ? -3.469 -4.421 3.329 1.00 92.25 139 GLY A O 1
ATOM 1114 N N . GLU A 1 140 ? -3.231 -3.372 1.336 1.00 93.50 140 GLU A N 1
ATOM 1115 C CA . GLU A 1 140 ? -4.026 -2.174 1.637 1.00 93.50 140 GLU A CA 1
ATOM 1116 C C . GLU A 1 140 ? -5.539 -2.440 1.596 1.00 93.50 140 GLU A C 1
ATOM 1118 O O . GLU A 1 140 ? -6.026 -3.258 0.823 1.00 93.50 140 GLU A O 1
ATOM 1123 N N . LEU A 1 141 ? -6.317 -1.767 2.447 1.00 94.06 141 LEU A N 1
ATOM 1124 C CA . LEU A 1 141 ? -7.777 -1.832 2.373 1.00 94.06 141 LEU A CA 1
ATOM 1125 C C . LEU A 1 141 ? -8.247 -0.974 1.197 1.00 94.06 141 LEU A C 1
ATOM 1127 O O . LEU A 1 141 ? -7.983 0.234 1.171 1.00 94.06 141 LEU A O 1
ATOM 1131 N N . ARG A 1 142 ? -8.976 -1.586 0.258 1.00 93.75 142 ARG A N 1
ATOM 1132 C CA . ARG A 1 142 ? -9.625 -0.861 -0.837 1.00 93.75 142 ARG A CA 1
ATOM 1133 C C . ARG A 1 142 ? -10.543 0.209 -0.258 1.00 93.75 142 ARG A C 1
ATOM 1135 O O . ARG A 1 142 ? -11.234 -0.033 0.727 1.00 93.75 142 ARG A O 1
ATOM 1142 N N . GLU A 1 143 ? -10.526 1.395 -0.863 1.00 91.94 143 GLU A N 1
ATOM 1143 C CA . GLU A 1 143 ? -11.343 2.536 -0.426 1.00 91.94 143 GLU A CA 1
ATOM 1144 C C . GLU A 1 143 ? -11.082 2.967 1.032 1.00 91.94 143 GLU A C 1
ATOM 1146 O O . GLU A 1 143 ? -11.931 3.602 1.655 1.00 91.94 143 GLU A O 1
ATOM 1151 N N . SER A 1 144 ? -9.890 2.698 1.586 1.00 93.62 144 SER A N 1
ATOM 1152 C CA . SER A 1 144 ? -9.499 3.173 2.927 1.00 93.62 144 SER A CA 1
ATOM 1153 C C . SER A 1 144 ? -9.768 4.671 3.137 1.00 93.62 144 SER A C 1
ATOM 1155 O O . SER A 1 144 ? -10.250 5.063 4.202 1.00 93.62 144 SER A O 1
ATOM 1157 N N . TYR A 1 145 ? -9.553 5.487 2.095 1.00 94.12 145 TYR A N 1
ATOM 1158 C CA . TYR A 1 145 ? -9.877 6.915 2.074 1.00 94.12 145 TYR A CA 1
ATOM 1159 C C . TYR A 1 145 ? -11.366 7.203 2.329 1.00 94.12 145 TYR A C 1
ATOM 1161 O O . TYR A 1 145 ? -11.695 8.105 3.101 1.00 94.12 145 TYR A O 1
ATOM 1169 N N . ALA A 1 146 ? -12.274 6.419 1.737 1.00 95.25 146 ALA A N 1
ATOM 1170 C CA . ALA A 1 146 ? -13.712 6.589 1.923 1.00 95.25 146 ALA A CA 1
ATOM 1171 C C . ALA A 1 146 ? -14.120 6.312 3.376 1.00 95.25 146 ALA A C 1
ATOM 1173 O O . ALA A 1 146 ? -14.900 7.069 3.950 1.00 95.25 146 ALA A O 1
ATOM 1174 N N . TYR A 1 147 ? -13.545 5.287 4.013 1.00 96.38 147 TYR A N 1
ATOM 1175 C CA . TYR A 1 147 ? -13.805 4.999 5.427 1.00 96.38 147 TYR A CA 1
ATOM 1176 C C . TYR A 1 147 ? -13.249 6.085 6.355 1.00 96.38 147 TYR A C 1
ATOM 1178 O O . TYR A 1 147 ? -13.940 6.504 7.282 1.00 96.38 147 TYR A O 1
ATOM 1186 N N . SER A 1 148 ? -12.040 6.600 6.099 1.00 96.19 148 SER A N 1
ATOM 1187 C CA . SER A 1 148 ? -11.539 7.758 6.855 1.00 96.19 148 SER A CA 1
ATOM 1188 C C . SER A 1 148 ? -12.402 9.003 6.647 1.00 96.19 148 SER A C 1
ATOM 1190 O O . SER A 1 148 ? -12.601 9.757 7.594 1.00 96.19 148 SER A O 1
ATOM 1192 N N . GLY A 1 149 ? -12.961 9.185 5.446 1.00 95.62 149 GLY A N 1
ATOM 1193 C CA . GLY A 1 149 ? -13.906 10.255 5.138 1.00 95.62 149 GLY A CA 1
ATOM 1194 C C . GLY A 1 149 ? -15.223 10.126 5.905 1.00 95.62 149 GLY A C 1
ATOM 1195 O O . GLY A 1 149 ? -15.720 11.126 6.405 1.00 95.62 149 GLY A O 1
ATOM 1196 N N . GLN A 1 150 ? -15.754 8.908 6.075 1.00 96.19 150 GLN A N 1
ATOM 1197 C CA . GLN A 1 150 ? -16.945 8.671 6.904 1.00 96.19 150 GLN A CA 1
ATOM 1198 C C . GLN A 1 150 ? -16.720 9.100 8.355 1.00 96.19 150 GLN A C 1
ATOM 1200 O O . GLN A 1 150 ? -17.573 9.770 8.930 1.00 96.19 150 GLN A O 1
ATOM 1205 N N . LEU A 1 151 ? -15.569 8.734 8.934 1.00 96.38 151 LEU A N 1
ATOM 1206 C CA . LEU A 1 151 ? -15.228 9.158 10.290 1.00 96.38 151 LEU A CA 1
ATOM 1207 C C . LEU A 1 151 ? -15.064 10.676 10.364 1.00 96.38 151 LEU A C 1
ATOM 1209 O O . LEU A 1 151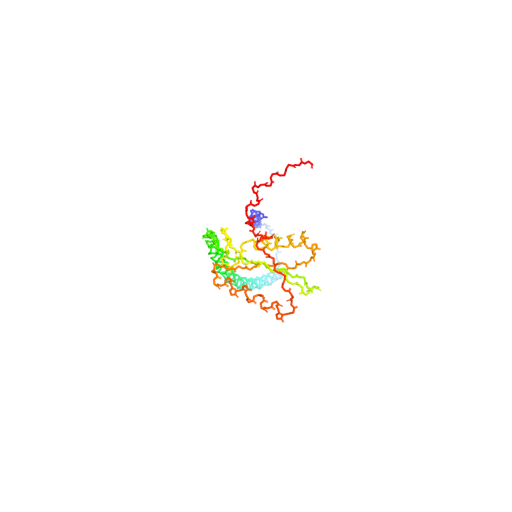 ? -15.619 11.295 11.262 1.00 96.38 151 LEU A O 1
ATOM 1213 N N . LYS A 1 152 ? -14.342 11.268 9.409 1.00 95.69 152 LYS A N 1
ATOM 1214 C CA . LYS A 1 152 ? -14.142 12.716 9.352 1.00 95.69 152 LYS A CA 1
ATOM 1215 C C . LYS A 1 152 ? -15.477 13.463 9.307 1.00 95.69 152 LYS A C 1
ATOM 1217 O O . LYS A 1 152 ? -15.709 14.318 10.148 1.00 95.69 152 LYS A O 1
ATOM 1222 N N . PHE A 1 153 ? -16.372 13.074 8.401 1.00 95.00 153 PHE A N 1
ATOM 1223 C CA . PHE A 1 153 ? -17.692 13.688 8.273 1.00 95.00 153 PHE A CA 1
ATOM 1224 C C . PHE A 1 153 ? -18.504 13.589 9.570 1.00 95.00 153 PHE A C 1
ATOM 1226 O O . PHE A 1 153 ? -19.139 14.556 9.969 1.00 95.00 153 PHE A O 1
ATOM 1233 N N . TYR A 1 154 ? -18.460 12.438 10.250 1.00 95.56 154 TYR A N 1
ATOM 1234 C CA . TYR A 1 154 ? -19.130 12.269 11.539 1.00 95.56 154 TYR A CA 1
ATOM 1235 C C . TYR A 1 154 ? -18.563 13.197 12.622 1.00 95.56 154 TYR A C 1
ATOM 1237 O O . TYR A 1 154 ? -19.332 13.757 13.404 1.00 95.56 154 TYR A O 1
ATOM 1245 N N . LEU A 1 155 ? -17.238 13.358 12.692 1.00 94.56 155 LEU A N 1
ATOM 1246 C CA . LEU A 1 155 ? -16.622 14.242 13.682 1.00 94.56 155 LEU A CA 1
ATOM 1247 C C . LEU A 1 155 ? -16.945 15.714 13.397 1.00 94.56 155 LEU A C 1
ATOM 1249 O O . LEU A 1 155 ? -17.371 16.421 14.309 1.00 94.56 155 LEU A O 1
ATOM 1253 N N . GLU A 1 156 ? -16.867 16.123 12.129 1.00 93.88 156 GLU A N 1
ATOM 1254 C CA . GLU A 1 156 ? -17.252 17.461 11.670 1.00 93.88 156 GLU A CA 1
ATOM 1255 C C . GLU A 1 156 ? -18.725 17.763 11.985 1.00 93.88 156 GLU A C 1
ATOM 1257 O O . GLU A 1 156 ? -19.042 18.835 12.493 1.00 93.88 156 GLU A O 1
ATOM 1262 N N . SER A 1 157 ? -19.635 16.811 11.744 1.00 92.75 157 SER A N 1
ATOM 1263 C CA . SER A 1 157 ? -21.071 17.018 11.967 1.00 92.75 157 SER A CA 1
ATOM 1264 C C . SER A 1 157 ? -21.482 16.990 13.439 1.00 92.75 157 SER A C 1
ATOM 1266 O O . SER A 1 157 ? -22.478 17.603 13.806 1.00 92.75 157 SER A O 1
ATOM 1268 N N . THR A 1 158 ? -20.779 16.215 14.268 1.00 91.94 158 THR A N 1
ATOM 1269 C CA . THR A 1 158 ? -21.196 15.937 15.655 1.00 91.94 158 THR A CA 1
ATOM 1270 C C . THR A 1 158 ? -20.509 16.850 16.659 1.00 91.94 158 THR A C 1
ATOM 1272 O O . THR A 1 158 ? -21.105 17.204 17.674 1.00 91.94 158 THR A O 1
ATOM 1275 N N . TYR A 1 159 ? -19.252 17.204 16.399 1.00 88.00 159 TYR A N 1
ATOM 1276 C CA . TYR A 1 159 ? -18.419 17.966 17.326 1.00 88.00 159 TYR A CA 1
ATOM 1277 C C . TYR A 1 159 ? -18.021 19.342 16.778 1.00 88.00 159 TYR A C 1
ATOM 1279 O O . TYR A 1 159 ? -17.285 20.047 17.461 1.00 88.00 159 TYR A O 1
ATOM 1287 N N . GLU A 1 160 ? -18.488 19.718 15.576 1.00 86.44 160 GLU A N 1
ATOM 1288 C CA . GLU A 1 160 ? -18.127 20.975 14.888 1.00 86.44 160 GLU A CA 1
ATOM 1289 C C . GLU A 1 160 ? -16.609 21.169 14.776 1.00 86.44 160 GLU A C 1
ATOM 1291 O O . GLU A 1 160 ? -16.075 22.279 14.762 1.00 86.44 160 GLU A O 1
ATOM 1296 N N . LEU A 1 161 ? -15.890 20.053 14.742 1.00 82.31 161 LEU A N 1
ATOM 1297 C CA . LEU A 1 161 ? -14.453 20.052 14.628 1.00 82.31 161 LEU A CA 1
ATOM 1298 C C . LEU A 1 161 ? -14.085 20.170 13.159 1.00 82.31 161 LEU A C 1
ATOM 1300 O O . LEU A 1 161 ? -14.724 19.590 12.289 1.00 82.31 161 LEU A O 1
ATOM 1304 N N . HIS A 1 162 ? -13.058 20.958 12.890 1.00 78.31 162 HIS A N 1
ATOM 1305 C CA . HIS A 1 162 ? -12.502 21.113 11.561 1.00 78.31 162 HIS A CA 1
ATOM 1306 C C . HIS A 1 162 ? -11.025 20.713 11.607 1.00 78.31 162 HIS A C 1
ATOM 1308 O O . HIS A 1 162 ? -10.356 20.846 12.637 1.00 78.31 162 HIS A O 1
ATOM 1314 N N . ASP A 1 163 ? -10.522 20.214 10.479 1.00 82.81 163 ASP A N 1
ATOM 1315 C CA . ASP A 1 163 ? -9.124 19.818 10.278 1.00 82.81 163 ASP A CA 1
ATOM 1316 C C . ASP A 1 163 ? -8.639 18.567 11.036 1.00 82.81 163 ASP A C 1
ATOM 1318 O O . ASP A 1 163 ? -7.426 18.360 11.172 1.00 82.81 163 ASP A O 1
ATOM 1322 N N . GLU A 1 164 ? -9.521 17.655 11.468 1.00 85.12 164 GLU A N 1
ATOM 1323 C CA . GLU A 1 164 ? -9.021 16.382 11.992 1.00 85.12 164 GLU A CA 1
ATOM 1324 C C . GLU A 1 164 ? -8.411 15.508 10.904 1.00 85.12 164 GLU A C 1
ATOM 1326 O O . GLU A 1 164 ? -8.997 15.186 9.863 1.00 85.12 164 GLU A O 1
ATOM 1331 N N . THR A 1 165 ? -7.212 15.028 11.207 1.00 93.19 165 THR A N 1
ATOM 1332 C CA . THR A 1 165 ? -6.558 13.996 10.421 1.00 93.19 165 THR A CA 1
ATOM 1333 C C . THR A 1 165 ? -7.113 12.644 10.846 1.00 93.19 165 THR A C 1
ATOM 1335 O O . THR A 1 165 ? -6.766 12.117 11.906 1.00 93.19 165 THR A O 1
ATOM 1338 N N . CYS A 1 166 ? -7.985 12.089 10.005 1.00 95.56 166 CYS A N 1
ATOM 1339 C CA . CYS A 1 166 ? -8.617 10.792 10.220 1.00 95.56 166 CYS A CA 1
ATOM 1340 C C . CYS A 1 166 ? -7.909 9.679 9.446 1.00 95.56 166 CYS A C 1
ATOM 1342 O O . CYS A 1 166 ? -7.552 9.833 8.280 1.00 95.56 166 CYS A O 1
ATOM 1344 N N . ALA A 1 167 ? -7.755 8.524 10.087 1.00 96.12 167 ALA A N 1
ATOM 1345 C CA . ALA A 1 167 ? -7.234 7.314 9.469 1.00 96.12 167 ALA A CA 1
ATOM 1346 C C . ALA A 1 167 ? -7.993 6.086 9.968 1.00 96.12 167 ALA A C 1
ATOM 1348 O O . ALA A 1 167 ? -8.465 6.050 11.106 1.00 96.12 167 ALA A O 1
ATOM 1349 N N . VAL A 1 168 ? -8.058 5.056 9.127 1.00 97.12 168 VAL A N 1
ATOM 1350 C CA . VAL A 1 168 ? -8.633 3.760 9.491 1.00 97.12 168 VAL A CA 1
ATOM 1351 C C . VAL A 1 168 ? -7.567 2.680 9.556 1.00 97.12 168 VAL A C 1
ATOM 1353 O O . VAL A 1 168 ? -6.558 2.702 8.853 1.00 97.12 168 VAL A O 1
ATOM 1356 N N . TYR A 1 169 ? -7.806 1.715 10.427 1.00 97.12 169 TYR A N 1
ATOM 1357 C CA . TYR A 1 169 ? -6.932 0.588 10.680 1.00 97.12 169 TYR A CA 1
ATOM 1358 C C . TYR A 1 169 ? -7.754 -0.681 10.653 1.00 97.12 169 TYR A C 1
ATOM 1360 O O . TYR A 1 169 ? -8.849 -0.734 11.209 1.00 97.12 169 TYR A O 1
ATOM 1368 N N . TYR A 1 170 ? -7.191 -1.720 10.052 1.00 96.88 170 TYR A N 1
ATOM 1369 C CA . TYR A 1 170 ? -7.911 -2.959 9.847 1.00 96.88 170 TYR A CA 1
ATOM 1370 C C . TYR A 1 170 ? -7.030 -4.187 10.017 1.00 96.88 170 TYR A C 1
ATOM 1372 O O . TYR A 1 170 ? -5.808 -4.137 9.860 1.00 96.88 170 TYR A O 1
ATOM 1380 N N . GLU A 1 171 ? -7.678 -5.300 10.340 1.00 97.50 171 GLU A N 1
ATOM 1381 C CA . GLU A 1 171 ? -7.090 -6.633 10.382 1.00 97.50 171 GLU A CA 1
ATOM 1382 C C . GLU A 1 171 ? -8.165 -7.676 10.052 1.00 97.50 171 GLU A C 1
ATOM 1384 O O . GLU A 1 171 ? -9.298 -7.586 10.515 1.00 97.50 171 GLU A O 1
ATOM 1389 N N . VAL A 1 172 ? -7.801 -8.726 9.313 1.00 95.88 172 VAL A N 1
ATOM 1390 C CA . VAL A 1 172 ? -8.721 -9.848 9.021 1.00 95.88 172 VAL A CA 1
ATOM 1391 C C . VAL A 1 172 ? -8.963 -10.712 10.265 1.00 95.88 172 VAL A C 1
ATOM 1393 O O . VAL A 1 172 ? -10.038 -11.267 10.463 1.00 95.88 172 VAL A O 1
ATOM 1396 N N . LYS A 1 173 ? -7.950 -10.850 11.131 1.00 96.69 173 LYS A N 1
ATOM 1397 C CA . LYS A 1 173 ? -8.022 -11.699 12.329 1.00 96.69 173 LYS A CA 1
ATOM 1398 C C . LYS A 1 173 ? -8.329 -10.865 13.564 1.00 96.69 173 LYS A C 1
ATOM 1400 O O . LYS A 1 173 ? -7.523 -10.013 13.930 1.00 96.69 173 LYS A O 1
ATOM 1405 N N . GLU A 1 174 ? -9.381 -11.228 14.286 1.00 96.06 174 GLU A N 1
ATOM 1406 C CA . GLU A 1 174 ? -9.831 -10.553 15.511 1.00 96.06 174 GLU A CA 1
ATOM 1407 C C . GLU A 1 174 ? -8.708 -10.322 16.528 1.00 96.06 174 GLU A C 1
ATOM 1409 O O . GLU A 1 174 ? -8.448 -9.201 16.951 1.00 96.06 174 GLU A O 1
ATOM 1414 N N . LYS A 1 175 ? -7.942 -11.370 16.857 1.00 97.50 175 LYS A N 1
ATOM 1415 C CA . LYS A 1 175 ? -6.834 -11.269 17.822 1.00 97.50 175 LYS A CA 1
ATOM 1416 C C . LYS A 1 175 ? -5.765 -10.258 17.392 1.00 97.50 175 LYS A C 1
ATOM 1418 O O . LYS A 1 175 ? -5.148 -9.607 18.237 1.00 97.50 175 LYS A O 1
ATOM 1423 N N . LYS A 1 176 ? -5.514 -10.133 16.083 1.00 97.69 176 LYS A N 1
ATOM 1424 C CA . LYS A 1 176 ? -4.593 -9.117 15.554 1.00 97.69 176 LYS A CA 1
ATOM 1425 C C . LYS A 1 176 ? -5.223 -7.732 15.632 1.00 97.69 176 LYS A C 1
ATOM 1427 O O . LYS A 1 176 ? -4.538 -6.804 16.055 1.00 97.69 176 LYS A O 1
ATOM 1432 N N . ALA A 1 177 ? -6.505 -7.629 15.290 1.00 97.75 177 ALA A N 1
ATOM 1433 C CA . ALA A 1 177 ? -7.279 -6.400 15.354 1.00 97.75 177 ALA A CA 1
ATOM 1434 C C . ALA A 1 177 ? -7.265 -5.813 16.769 1.00 97.75 177 ALA A C 1
ATOM 1436 O O . ALA A 1 177 ? -6.796 -4.693 16.959 1.00 97.75 177 ALA A O 1
ATOM 1437 N N . GLN A 1 178 ? -7.614 -6.620 17.775 1.00 97.94 178 GLN A N 1
ATOM 1438 C CA . GLN A 1 178 ? -7.610 -6.209 19.177 1.00 97.94 178 GLN A CA 1
ATOM 1439 C C . GLN A 1 178 ? -6.219 -5.764 19.639 1.00 97.94 178 GLN A C 1
ATOM 1441 O O . GLN A 1 178 ? -6.059 -4.721 20.269 1.00 97.94 178 GLN A O 1
ATOM 1446 N N . LYS A 1 179 ? -5.170 -6.516 19.277 1.00 98.38 179 LYS A N 1
ATOM 1447 C CA . LYS A 1 179 ? -3.790 -6.145 19.618 1.00 98.38 179 LYS A CA 1
ATOM 1448 C C . LYS A 1 179 ? -3.384 -4.815 18.979 1.00 98.38 179 LYS A C 1
ATOM 1450 O O . LYS A 1 179 ? -2.693 -4.017 19.613 1.00 98.38 179 LYS A O 1
ATOM 1455 N N . ARG A 1 180 ? -3.767 -4.582 17.721 1.00 98.00 180 ARG A N 1
ATOM 1456 C CA . ARG A 1 180 ? -3.474 -3.339 16.996 1.00 98.00 180 ARG A CA 1
ATOM 1457 C C . ARG A 1 180 ? -4.239 -2.160 17.597 1.00 98.00 180 ARG A C 1
ATOM 1459 O O . ARG A 1 180 ? -3.632 -1.109 17.797 1.00 98.00 180 ARG A O 1
ATOM 1466 N N . PHE A 1 181 ? -5.502 -2.372 17.952 1.00 98.06 181 PHE A N 1
ATOM 1467 C CA . PHE A 1 181 ? -6.368 -1.406 18.620 1.00 98.06 181 PHE A CA 1
ATOM 1468 C C . PHE A 1 181 ? -5.792 -0.953 19.967 1.00 98.06 181 PHE A C 1
ATOM 1470 O O . PHE A 1 181 ? -5.524 0.233 20.168 1.00 98.06 181 PHE A O 1
ATOM 1477 N N . GLU A 1 182 ? -5.469 -1.894 20.860 1.00 98.06 182 GLU A N 1
ATOM 1478 C CA . GLU A 1 182 ? -4.866 -1.571 22.160 1.00 98.06 182 GLU A CA 1
ATOM 1479 C C . GLU A 1 182 ? -3.500 -0.892 22.013 1.00 98.06 182 GLU A C 1
ATOM 1481 O O . GLU A 1 182 ? -3.191 0.072 22.718 1.00 98.06 182 GLU A O 1
ATOM 1486 N N . LYS A 1 183 ? -2.687 -1.330 21.042 1.00 97.94 183 LYS A N 1
ATOM 1487 C CA . LYS A 1 183 ? -1.394 -0.699 20.751 1.00 97.94 183 LYS A CA 1
ATOM 1488 C C . LYS A 1 183 ? -1.556 0.751 20.290 1.00 97.94 183 LYS A C 1
ATOM 1490 O O . LYS A 1 183 ? -0.724 1.581 20.654 1.00 97.94 183 LYS A O 1
ATOM 1495 N N . MET A 1 184 ? -2.580 1.066 19.496 1.00 97.25 184 MET A N 1
ATOM 1496 C CA . MET A 1 184 ? -2.867 2.444 19.095 1.00 97.25 184 MET A CA 1
ATOM 1497 C C . MET A 1 184 ? -3.263 3.290 20.308 1.00 97.25 184 MET A C 1
ATOM 1499 O O . MET A 1 184 ? -2.636 4.322 20.542 1.00 97.25 184 MET A O 1
ATOM 1503 N N . LYS A 1 185 ? -4.225 2.831 21.119 1.00 97.06 185 LYS A N 1
ATOM 1504 C CA . LYS A 1 185 ? -4.655 3.555 22.327 1.00 97.06 185 LYS A CA 1
ATOM 1505 C C . LYS A 1 185 ? -3.486 3.805 23.284 1.00 97.06 185 LYS A C 1
ATOM 1507 O O . LYS A 1 185 ? -3.302 4.917 23.770 1.00 97.06 185 LYS A O 1
ATOM 1512 N N . ALA A 1 186 ? -2.633 2.804 23.505 1.00 97.81 186 ALA A N 1
ATOM 1513 C CA . ALA A 1 186 ? -1.433 2.958 24.327 1.00 97.81 186 ALA A CA 1
ATOM 1514 C C . ALA A 1 186 ? -0.455 4.002 23.758 1.00 97.81 186 ALA A C 1
ATOM 1516 O 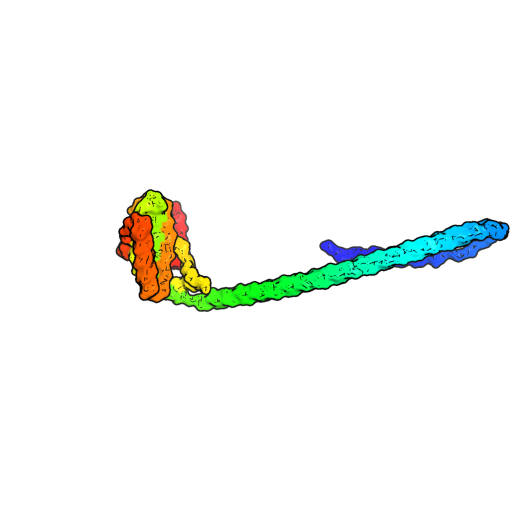O . ALA A 1 186 ? 0.100 4.801 24.511 1.00 97.81 186 ALA A O 1
ATOM 1517 N N . LYS A 1 187 ? -0.254 4.029 22.432 1.00 96.81 187 LYS A N 1
ATOM 1518 C CA . LYS A 1 187 ? 0.588 5.041 21.773 1.00 96.81 187 LYS A CA 1
ATOM 1519 C C . LYS A 1 187 ? 0.028 6.451 21.933 1.00 96.81 187 LYS A C 1
ATOM 1521 O O . LYS A 1 187 ? 0.810 7.355 22.199 1.00 96.81 187 LYS A O 1
ATOM 1526 N N . LEU A 1 188 ? -1.281 6.634 21.772 1.00 96.12 188 LEU A N 1
ATOM 1527 C CA . LEU A 1 188 ? -1.935 7.937 21.921 1.00 96.12 188 LEU A CA 1
ATOM 1528 C C . LEU A 1 188 ? -1.775 8.467 23.350 1.00 96.12 188 LEU A C 1
ATOM 1530 O O . LEU A 1 188 ? -1.234 9.555 23.531 1.00 96.12 188 LEU A O 1
ATOM 1534 N N . ARG A 1 189 ? -2.091 7.645 24.360 1.00 96.19 189 ARG A N 1
ATOM 1535 C CA . ARG A 1 189 ? -1.899 8.002 25.778 1.00 96.19 189 ARG A CA 1
ATOM 1536 C C . ARG A 1 189 ? -0.447 8.346 26.100 1.00 96.19 189 ARG A C 1
ATOM 1538 O O . ARG A 1 189 ? -0.180 9.346 26.752 1.00 96.19 189 ARG A O 1
ATOM 1545 N N . LYS A 1 190 ? 0.512 7.557 25.596 1.00 96.94 190 LYS A N 1
ATOM 1546 C CA . LYS A 1 190 ? 1.948 7.826 25.787 1.00 96.94 190 LYS A CA 1
ATOM 1547 C C . LYS A 1 190 ? 2.383 9.168 25.183 1.00 96.94 190 LYS A C 1
ATOM 1549 O O . LYS A 1 190 ? 3.340 9.762 25.664 1.00 96.94 190 LYS A O 1
ATOM 1554 N N . ARG A 1 191 ? 1.711 9.628 24.125 1.00 94.62 191 ARG A N 1
ATOM 1555 C CA . ARG A 1 191 ? 1.960 10.930 23.487 1.00 94.62 191 ARG A CA 1
ATOM 1556 C C . ARG A 1 191 ? 1.202 12.085 24.152 1.00 94.62 191 ARG A C 1
ATOM 1558 O O . ARG A 1 191 ? 1.334 13.202 23.678 1.00 94.62 191 ARG A O 1
ATOM 1565 N N . GLY A 1 192 ? 0.451 11.827 25.225 1.00 94.94 192 GLY A N 1
ATOM 1566 C CA . GLY A 1 192 ? -0.290 12.845 25.970 1.00 94.94 192 GLY A CA 1
ATOM 1567 C C . GLY A 1 192 ? -1.709 13.105 25.465 1.00 94.94 192 GLY A C 1
ATOM 1568 O O . GLY A 1 192 ? -2.345 14.023 25.963 1.00 94.94 192 GLY A O 1
ATOM 1569 N N . TYR A 1 193 ? -2.221 12.310 24.519 1.00 95.88 193 TYR A N 1
ATOM 1570 C CA . TYR A 1 193 ? -3.597 12.477 24.052 1.00 95.88 193 TYR A CA 1
ATOM 1571 C C . TYR A 1 193 ? -4.607 11.903 25.052 1.00 95.88 193 TYR A C 1
ATOM 1573 O O . TYR A 1 193 ? -4.483 10.747 25.481 1.00 95.88 193 TYR A O 1
ATOM 1581 N N . PHE A 1 194 ? -5.650 12.675 25.346 1.00 95.69 194 PHE A N 1
ATOM 1582 C CA . PHE A 1 194 ? -6.889 12.184 25.928 1.00 95.69 194 PHE A CA 1
ATOM 1583 C C . PHE A 1 194 ? -7.689 11.442 24.854 1.00 95.69 194 PHE A C 1
ATOM 1585 O O . PHE A 1 194 ? -7.928 11.967 23.770 1.00 95.69 194 PHE A O 1
ATOM 1592 N N . ILE A 1 195 ? -8.079 10.197 25.130 1.00 96.62 195 ILE A N 1
ATOM 1593 C CA . ILE A 1 195 ? -8.837 9.394 24.165 1.00 96.62 195 ILE A CA 1
ATOM 1594 C C . ILE A 1 195 ? -10.323 9.604 24.411 1.00 96.62 195 ILE A C 1
ATOM 1596 O O . ILE A 1 195 ? -10.835 9.160 25.438 1.00 96.62 195 ILE A O 1
ATOM 1600 N N . HIS A 1 196 ? -10.999 10.200 23.434 1.00 95.75 196 HIS A N 1
ATOM 1601 C CA . HIS A 1 196 ? -12.451 10.280 23.389 1.00 95.75 196 HIS A CA 1
ATOM 1602 C C . HIS A 1 196 ? -13.007 9.071 22.618 1.00 95.75 196 HIS A C 1
ATOM 1604 O O . HIS A 1 196 ? -12.744 8.941 21.416 1.00 95.75 196 HIS A O 1
ATOM 1610 N N . PRO A 1 197 ? -13.721 8.141 23.276 1.00 96.31 197 PRO A N 1
ATOM 1611 C CA . PRO A 1 197 ? -14.287 6.986 22.595 1.00 96.31 197 PRO A CA 1
ATOM 1612 C C . PRO A 1 197 ? -15.476 7.408 21.725 1.00 96.31 197 PRO A C 1
ATOM 1614 O O . PRO A 1 197 ? -16.405 8.062 22.194 1.00 96.31 197 PRO A O 1
ATOM 1617 N N . VAL A 1 198 ? -15.462 6.992 20.462 1.00 96.56 198 VAL A N 1
ATOM 1618 C CA . VAL A 1 198 ? -16.609 7.076 19.557 1.00 96.56 198 VAL A CA 1
ATOM 1619 C C . VAL A 1 198 ? -17.272 5.704 19.537 1.00 96.56 198 VAL A C 1
ATOM 1621 O O . VAL A 1 198 ? -16.769 4.758 18.922 1.00 96.56 198 VAL A O 1
ATOM 1624 N N . LEU A 1 199 ? -18.374 5.595 20.272 1.00 95.62 199 LEU A N 1
ATOM 1625 C CA . LEU A 1 199 ? -19.053 4.328 20.499 1.00 95.62 199 LEU A CA 1
ATOM 1626 C C . LEU A 1 199 ? -19.741 3.819 19.229 1.00 95.62 199 LEU A C 1
ATOM 1628 O O . LEU A 1 199 ? -20.181 4.600 18.379 1.00 95.62 199 LEU A O 1
ATOM 1632 N N . LYS A 1 200 ? -19.871 2.495 19.121 1.00 94.12 200 LYS A N 1
ATOM 1633 C CA . LYS A 1 200 ? -20.558 1.839 17.999 1.00 94.12 200 LYS A CA 1
ATOM 1634 C C . LYS A 1 200 ? -22.014 2.299 17.837 1.00 94.12 200 LYS A C 1
ATOM 1636 O O . LYS A 1 200 ? -22.544 2.278 16.728 1.00 94.12 200 LYS A O 1
ATOM 1641 N N . GLU A 1 201 ? -22.680 2.702 18.912 1.00 94.56 201 GLU A N 1
ATOM 1642 C CA . GLU A 1 201 ? -24.058 3.199 18.871 1.00 94.56 201 GLU A CA 1
ATOM 1643 C C . GLU A 1 201 ? -24.156 4.567 18.185 1.00 94.56 201 GLU A C 1
ATOM 1645 O O . GLU A 1 201 ? -25.178 4.870 17.575 1.00 94.56 201 GLU A O 1
ATOM 1650 N N . SER A 1 202 ? -23.098 5.379 18.257 1.00 94.88 202 SER A N 1
ATOM 1651 C CA . SER A 1 202 ? -23.065 6.723 17.670 1.00 94.88 202 SER A CA 1
ATOM 1652 C C . SER A 1 202 ? -22.541 6.724 16.235 1.00 94.88 202 SER A C 1
ATOM 1654 O O . SER A 1 202 ? -22.980 7.529 15.420 1.00 94.88 202 SER A O 1
ATOM 1656 N N . PHE A 1 203 ? -21.613 5.820 15.911 1.00 96.25 203 PHE A N 1
ATOM 1657 C CA . PHE A 1 203 ? -20.981 5.772 14.596 1.00 96.25 203 PHE A CA 1
ATOM 1658 C C . PHE A 1 203 ? -20.697 4.340 14.149 1.00 96.25 203 PHE A C 1
ATOM 1660 O O . PHE A 1 203 ? -20.056 3.563 14.861 1.00 96.25 203 PHE A O 1
ATOM 1667 N N . GLN A 1 204 ? -21.094 4.011 12.918 1.00 96.44 204 GLN A N 1
ATOM 1668 C CA . GLN A 1 204 ? -20.768 2.740 12.272 1.00 96.44 204 GLN A CA 1
ATOM 1669 C C . GLN A 1 204 ? -20.277 2.967 10.850 1.00 96.44 204 GLN A C 1
ATOM 1671 O O . GLN A 1 204 ? -20.872 3.730 10.088 1.00 96.44 204 GLN A O 1
ATOM 1676 N N . PHE A 1 205 ? -19.205 2.271 10.482 1.00 95.81 205 PHE A N 1
ATOM 1677 C CA . PHE A 1 205 ? -18.731 2.281 9.107 1.00 95.81 205 PHE A CA 1
ATOM 1678 C C . PHE A 1 205 ? -19.736 1.577 8.194 1.00 95.81 205 PHE A C 1
ATOM 1680 O O . PHE A 1 205 ? -20.273 0.515 8.512 1.00 95.81 205 PHE A O 1
ATOM 1687 N N . THR A 1 206 ? -19.935 2.153 7.016 1.00 94.31 206 THR A N 1
ATOM 1688 C CA . THR A 1 206 ? -20.784 1.602 5.956 1.00 94.31 206 THR A CA 1
ATOM 1689 C C . THR A 1 206 ? -19.927 1.244 4.751 1.00 94.31 206 THR A C 1
ATOM 1691 O O . THR A 1 206 ? -18.922 1.904 4.486 1.00 94.31 206 THR A O 1
ATOM 1694 N N . ASN A 1 207 ? -20.290 0.192 4.011 1.00 90.38 207 ASN A N 1
ATOM 1695 C CA . ASN A 1 207 ? -19.549 -0.166 2.800 1.00 90.38 207 ASN A CA 1
ATOM 1696 C C . ASN A 1 207 ? -19.648 0.961 1.771 1.00 90.38 207 ASN A C 1
ATOM 1698 O O . ASN A 1 207 ? -20.747 1.319 1.350 1.00 90.38 207 ASN A O 1
ATOM 1702 N N . ALA A 1 208 ? -18.496 1.506 1.382 1.00 76.19 208 ALA A N 1
ATOM 1703 C CA . ALA A 1 208 ? -18.421 2.644 0.476 1.00 76.19 208 ALA A CA 1
ATOM 1704 C C . ALA A 1 208 ? -18.977 2.305 -0.922 1.00 76.19 208 ALA A C 1
ATOM 1706 O O . ALA A 1 208 ? -19.702 3.114 -1.495 1.00 76.19 208 ALA A O 1
ATOM 1707 N N . SER A 1 209 ? -18.800 1.063 -1.377 1.00 64.19 209 SER A N 1
ATOM 1708 C CA . SER A 1 209 ? -19.351 0.536 -2.634 1.00 64.19 209 SER A CA 1
ATOM 1709 C C . SER A 1 209 ? -20.883 0.470 -2.727 1.00 64.19 209 SER A C 1
ATOM 1711 O O . SER A 1 209 ? -21.413 0.346 -3.824 1.00 64.19 209 SER A O 1
ATOM 1713 N N . LYS A 1 210 ? -21.627 0.562 -1.615 1.00 58.69 210 LYS A N 1
ATOM 1714 C CA . LYS A 1 210 ? -23.103 0.516 -1.641 1.00 58.69 210 LYS A CA 1
ATOM 1715 C C . LYS A 1 210 ? -23.764 1.870 -1.926 1.00 58.69 210 LYS A C 1
ATOM 1717 O O . LYS A 1 210 ? -24.970 1.910 -2.127 1.00 58.69 210 LYS A O 1
ATOM 1722 N N . LYS A 1 211 ? -23.013 2.978 -1.924 1.00 52.25 211 LYS A N 1
ATOM 1723 C CA . LYS A 1 211 ? -23.586 4.331 -2.064 1.00 52.25 211 LYS A CA 1
ATOM 1724 C C . LYS A 1 211 ? -23.809 4.789 -3.509 1.00 52.25 211 LYS A C 1
ATOM 1726 O O . LYS A 1 211 ? -24.441 5.823 -3.701 1.00 52.25 211 LYS A O 1
ATOM 1731 N N . GLU A 1 212 ? -23.339 4.049 -4.513 1.00 48.88 212 GLU A N 1
ATOM 1732 C CA . GLU A 1 212 ? -23.508 4.440 -5.923 1.00 48.88 212 GLU A CA 1
ATOM 1733 C C . GLU A 1 212 ? -24.891 4.084 -6.507 1.00 48.88 212 GLU A C 1
ATOM 1735 O O . GLU A 1 212 ? -25.282 4.670 -7.511 1.00 48.88 212 GLU A O 1
ATOM 1740 N N . GLU A 1 213 ? -25.675 3.201 -5.873 1.00 46.00 213 GLU A N 1
ATOM 1741 C CA . GLU A 1 213 ? -26.975 2.759 -6.419 1.00 46.00 213 GLU A CA 1
ATOM 1742 C C . GLU A 1 213 ? -28.198 3.560 -5.920 1.00 46.00 213 GLU A C 1
ATOM 1744 O O . GLU A 1 213 ? -29.252 3.502 -6.546 1.00 46.00 213 GLU A O 1
ATOM 1749 N N . GLU A 1 214 ? -28.085 4.366 -4.856 1.00 45.03 214 GLU A N 1
ATOM 1750 C CA . GLU A 1 214 ? -29.235 5.105 -4.282 1.00 45.03 214 GLU A CA 1
ATOM 1751 C C . GLU A 1 214 ? -29.228 6.623 -4.560 1.00 45.03 214 GLU A C 1
ATOM 1753 O O . GLU A 1 214 ? -30.121 7.353 -4.135 1.00 45.03 214 GLU A O 1
ATOM 1758 N N . GLY A 1 215 ? -28.255 7.124 -5.323 1.00 40.19 215 GLY A N 1
ATOM 1759 C CA . GLY A 1 215 ? -28.087 8.550 -5.618 1.00 40.19 215 GLY A CA 1
ATOM 1760 C C . GLY A 1 215 ? -28.752 9.022 -6.913 1.00 40.19 215 GLY A C 1
ATOM 1761 O O . GLY A 1 215 ? -28.108 9.724 -7.690 1.00 40.19 215 GLY A O 1
ATOM 1762 N N . THR A 1 216 ? -30.015 8.667 -7.180 1.00 34.66 216 THR A N 1
ATOM 1763 C CA . THR A 1 216 ? -30.775 9.355 -8.244 1.00 34.66 216 THR A CA 1
ATOM 1764 C C . THR A 1 216 ? -31.189 10.722 -7.705 1.00 34.66 216 THR A C 1
ATOM 1766 O O . THR A 1 216 ? -32.206 10.866 -7.035 1.00 34.66 216 THR A O 1
ATOM 1769 N N . PHE A 1 217 ? -30.342 11.721 -7.941 1.00 38.62 217 PHE A N 1
ATOM 1770 C CA . PHE A 1 217 ? -30.566 13.114 -7.575 1.00 38.62 217 PHE A CA 1
ATOM 1771 C C . PHE A 1 217 ? -31.808 13.649 -8.306 1.00 38.62 217 PHE A C 1
ATOM 1773 O O . PHE A 1 217 ? -31.754 14.000 -9.485 1.00 38.62 217 PHE A O 1
ATOM 1780 N N . SER A 1 218 ? -32.946 13.692 -7.610 1.00 38.44 218 SER A N 1
ATOM 1781 C CA . SER A 1 218 ? -34.101 14.484 -8.018 1.00 38.44 218 SER A CA 1
ATOM 1782 C C . SER A 1 218 ? -33.744 15.956 -7.837 1.00 38.44 218 SER A C 1
ATOM 1784 O O . SER A 1 218 ? -33.717 16.457 -6.714 1.00 38.44 218 SER A O 1
ATOM 1786 N N . GLY A 1 219 ? -33.438 16.628 -8.944 1.00 46.88 219 GLY A N 1
ATOM 1787 C CA . GLY A 1 219 ? -33.288 18.074 -8.960 1.00 46.88 219 GLY A CA 1
ATOM 1788 C C . GLY A 1 219 ? -34.604 18.755 -8.593 1.00 46.88 219 GLY A C 1
ATOM 1789 O O . GLY A 1 219 ? -35.627 18.516 -9.239 1.00 46.88 219 GLY A O 1
ATOM 1790 N N . GLN A 1 220 ? -34.540 19.608 -7.576 1.00 32.34 220 GLN A N 1
ATOM 1791 C CA . GLN A 1 220 ? -35.386 20.785 -7.404 1.00 32.34 220 GLN A CA 1
ATOM 1792 C C . GLN A 1 220 ? -34.498 21.938 -6.952 1.00 32.34 220 GLN A C 1
ATOM 1794 O O . GLN A 1 220 ? -33.606 21.686 -6.111 1.00 32.34 220 GLN A O 1
#